Protein AF-A0A1V5Y7S9-F1 (afdb_monomer_lite)

Secondary structure (DSSP, 8-state):
-HHHHHHHHHHHHHHHHHHHHHHTHHHHHHHHHHHHHHTTHHHHTT--SSHHHHHHHHH---HHHHHHHHHHHHHHHHHHTT-SS----SHHHHTTGGGS-HHHHHHHHHHHHHT-GGG---HHHHHHHHHHHHHHS--HHHHHHHHTSHHHHHHHHHHHHHHHHTTS-TT-TTHHHHHHHHHHHHHH--

Structure (mmCIF, N/CA/C/O backbone):
data_AF-A0A1V5Y7S9-F1
#
_entry.id   AF-A0A1V5Y7S9-F1
#
loop_
_atom_site.group_PDB
_atom_site.id
_atom_site.type_symbol
_atom_site.label_atom_id
_atom_site.label_alt_id
_atom_site.label_comp_id
_atom_site.label_asym_id
_atom_site.label_entity_id
_atom_site.label_seq_id
_atom_site.pdbx_PDB_ins_code
_atom_site.Cartn_x
_atom_site.Cartn_y
_atom_site.Cartn_z
_atom_site.occupancy
_atom_site.B_iso_or_equiv
_atom_site.auth_seq_id
_atom_site.auth_comp_id
_atom_site.auth_asym_id
_atom_site.auth_atom_id
_atom_site.pdbx_PDB_model_num
ATOM 1 N N . MET A 1 1 ? -2.144 -48.479 -9.682 1.00 55.12 1 MET A N 1
ATOM 2 C CA . MET A 1 1 ? -1.597 -47.196 -10.176 1.00 55.12 1 MET A CA 1
ATOM 3 C C . MET A 1 1 ? -2.705 -46.175 -10.415 1.00 55.12 1 MET A C 1
ATOM 5 O O . MET A 1 1 ? -2.588 -45.091 -9.867 1.00 55.12 1 MET A O 1
ATOM 9 N N . GLU A 1 2 ? -3.808 -46.529 -11.087 1.00 55.03 2 GLU A N 1
ATOM 10 C CA . GLU A 1 2 ? -4.986 -45.649 -11.270 1.00 55.03 2 GLU A CA 1
ATOM 11 C C . GLU A 1 2 ? -5.518 -45.010 -9.978 1.00 55.03 2 GLU A C 1
ATOM 13 O O . GLU A 1 2 ? -5.595 -43.793 -9.907 1.00 55.03 2 GLU A O 1
ATOM 18 N N . ASN A 1 3 ? -5.765 -45.779 -8.910 1.00 57.31 3 ASN A N 1
ATOM 19 C CA . ASN A 1 3 ? -6.281 -45.219 -7.646 1.00 57.31 3 ASN A CA 1
ATOM 20 C C . ASN A 1 3 ? -5.367 -44.176 -6.977 1.00 57.31 3 ASN A C 1
ATOM 22 O O . ASN A 1 3 ? -5.856 -43.304 -6.263 1.00 57.31 3 ASN A O 1
ATOM 26 N N . ALA A 1 4 ? -4.050 -44.258 -7.182 1.00 43.75 4 ALA A N 1
ATOM 27 C CA . ALA A 1 4 ? -3.112 -43.274 -6.641 1.00 43.75 4 ALA A CA 1
ATOM 28 C C . ALA A 1 4 ? -3.096 -41.997 -7.494 1.00 43.75 4 ALA A C 1
ATOM 30 O O . ALA A 1 4 ? -3.016 -40.902 -6.948 1.00 43.75 4 ALA A O 1
ATOM 31 N N . ILE A 1 5 ? -3.239 -42.134 -8.816 1.00 52.78 5 ILE A N 1
ATOM 32 C CA . ILE A 1 5 ? -3.351 -41.002 -9.743 1.00 52.78 5 ILE A CA 1
ATOM 33 C C . ILE A 1 5 ? -4.648 -40.233 -9.459 1.00 52.78 5 ILE A C 1
ATOM 35 O O . ILE A 1 5 ? -4.590 -39.029 -9.236 1.00 52.78 5 ILE A O 1
ATOM 39 N N . THR A 1 6 ? -5.789 -40.921 -9.336 1.00 60.66 6 THR A N 1
ATOM 40 C CA . THR A 1 6 ? -7.088 -40.291 -9.040 1.00 60.66 6 THR A CA 1
ATOM 41 C C . THR A 1 6 ? -7.106 -39.596 -7.676 1.00 60.66 6 THR A C 1
ATOM 43 O O . THR A 1 6 ? -7.643 -38.498 -7.548 1.00 60.66 6 THR A O 1
ATOM 46 N N . LYS A 1 7 ? -6.476 -40.191 -6.652 1.00 46.88 7 LYS A N 1
ATOM 47 C CA . LYS A 1 7 ? -6.336 -39.571 -5.324 1.00 46.88 7 LYS A CA 1
ATOM 48 C C . LYS A 1 7 ? -5.496 -38.291 -5.381 1.00 46.88 7 LYS A C 1
ATOM 50 O O . LYS A 1 7 ? -5.899 -37.280 -4.812 1.00 46.88 7 LYS A O 1
ATOM 55 N N . ASN A 1 8 ? -4.377 -38.324 -6.105 1.00 46.75 8 ASN A N 1
ATOM 56 C CA . ASN A 1 8 ? -3.500 -37.167 -6.269 1.00 46.75 8 ASN A CA 1
ATOM 57 C C . ASN A 1 8 ? -4.179 -36.034 -7.062 1.00 46.75 8 ASN A C 1
ATOM 59 O O . ASN A 1 8 ? -3.933 -34.868 -6.771 1.00 46.75 8 ASN A O 1
ATOM 63 N N . THR A 1 9 ? -5.056 -36.348 -8.024 1.00 50.50 9 THR A N 1
ATOM 64 C CA . THR A 1 9 ? -5.840 -35.344 -8.766 1.00 50.50 9 THR A CA 1
ATOM 65 C C . THR A 1 9 ? -6.857 -34.630 -7.873 1.00 50.50 9 THR A C 1
ATOM 67 O O . THR A 1 9 ? -6.926 -33.407 -7.897 1.00 50.50 9 THR A O 1
ATOM 70 N N . VAL A 1 10 ? -7.592 -35.363 -7.030 1.00 62.88 10 VAL A N 1
ATOM 71 C CA . VAL A 1 10 ? -8.561 -34.766 -6.090 1.00 62.88 10 VAL A CA 1
ATOM 72 C C . VAL A 1 10 ? -7.862 -33.904 -5.035 1.00 62.88 10 VAL A C 1
ATOM 74 O O . VAL A 1 10 ? -8.330 -32.814 -4.710 1.00 62.88 10 VAL A O 1
ATOM 77 N N . GLU A 1 11 ? -6.726 -34.366 -4.510 1.00 46.16 11 GLU A N 1
ATOM 78 C CA . GLU A 1 11 ? -5.920 -33.601 -3.553 1.00 46.16 11 GLU A CA 1
ATOM 79 C C . GLU A 1 11 ? -5.362 -32.318 -4.189 1.00 46.16 11 GLU A C 1
ATOM 81 O O . GLU A 1 11 ? -5.430 -31.247 -3.585 1.00 46.16 11 GLU A O 1
ATOM 86 N N . LEU A 1 12 ? -4.903 -32.388 -5.444 1.00 40.16 12 LEU A N 1
ATOM 87 C CA . LEU A 1 12 ? -4.473 -31.215 -6.203 1.00 40.16 12 LEU A CA 1
ATOM 88 C C . LEU A 1 12 ? -5.621 -30.214 -6.403 1.00 40.16 12 LEU A C 1
ATOM 90 O O . LEU A 1 12 ? -5.438 -29.037 -6.119 1.00 40.16 12 LEU A O 1
ATOM 94 N N . GLU A 1 13 ? -6.810 -30.657 -6.813 1.00 46.59 13 GLU A N 1
ATOM 95 C CA . GLU A 1 13 ? -7.980 -29.782 -6.999 1.00 46.59 13 GLU A CA 1
ATOM 96 C C . GLU A 1 13 ? -8.426 -29.105 -5.694 1.00 46.59 13 GLU A C 1
ATOM 98 O O . GLU A 1 13 ? -8.808 -27.929 -5.689 1.00 46.59 13 GLU A O 1
ATOM 103 N N . GLN A 1 14 ? -8.349 -29.815 -4.565 1.00 49.94 14 GLN A N 1
ATOM 104 C CA . GLN A 1 14 ? -8.632 -29.258 -3.241 1.00 49.94 14 GLN A CA 1
ATOM 105 C C . GLN A 1 14 ? -7.602 -28.196 -2.851 1.00 49.94 14 GLN A C 1
ATOM 107 O O . GLN A 1 14 ? -7.977 -27.103 -2.422 1.00 49.94 14 GLN A O 1
ATOM 112 N N . LEU A 1 15 ? -6.313 -28.477 -3.052 1.00 43.91 15 LEU A N 1
ATOM 113 C CA . LEU A 1 15 ? -5.236 -27.521 -2.798 1.00 43.91 15 LEU A CA 1
ATOM 114 C C . LEU A 1 15 ? -5.343 -26.302 -3.725 1.00 43.91 15 LEU A C 1
ATOM 116 O O . LEU A 1 15 ? -5.219 -25.170 -3.262 1.00 43.91 15 LEU A O 1
ATOM 120 N N . GLU A 1 16 ? -5.662 -26.495 -5.004 1.00 42.97 16 GLU A N 1
ATOM 121 C CA . GLU A 1 16 ? -5.916 -25.416 -5.962 1.00 42.97 16 GLU A CA 1
ATOM 122 C C . GLU A 1 16 ? -7.161 -24.599 -5.603 1.00 42.97 16 GLU A C 1
ATOM 124 O O . GLU A 1 16 ? -7.177 -23.388 -5.814 1.00 42.97 16 GLU A O 1
ATOM 129 N N . THR A 1 17 ? -8.186 -25.218 -5.014 1.00 49.12 17 THR A N 1
ATOM 130 C CA . THR A 1 17 ? -9.378 -24.523 -4.505 1.00 49.12 17 THR A CA 1
ATOM 131 C C . THR A 1 17 ? -9.043 -23.672 -3.284 1.00 49.12 17 THR A C 1
ATOM 133 O O . THR A 1 17 ? -9.412 -22.498 -3.247 1.00 49.12 17 THR A O 1
ATOM 136 N N . VAL A 1 18 ? -8.277 -24.205 -2.326 1.00 53.72 18 VAL A N 1
ATOM 137 C CA . VAL A 1 18 ? -7.757 -23.440 -1.180 1.00 53.72 18 VAL A CA 1
ATOM 138 C C . VAL A 1 18 ? -6.896 -22.274 -1.668 1.00 53.72 18 VAL A C 1
ATOM 140 O O . VAL A 1 18 ? -7.052 -21.149 -1.192 1.00 53.72 18 VAL A O 1
ATOM 143 N N . ILE A 1 19 ? -6.033 -22.510 -2.657 1.00 43.56 19 ILE A N 1
ATOM 144 C CA . ILE A 1 19 ? -5.207 -21.475 -3.280 1.00 43.56 19 ILE A CA 1
ATOM 145 C C . ILE A 1 19 ? -6.092 -20.416 -3.948 1.00 43.56 19 ILE A C 1
ATOM 147 O O . ILE A 1 19 ? -5.914 -19.241 -3.649 1.00 43.56 19 ILE A O 1
ATOM 151 N N . LYS A 1 20 ? -7.080 -20.791 -4.772 1.00 48.75 20 LYS A N 1
ATOM 152 C CA . LYS A 1 20 ? -8.013 -19.861 -5.443 1.00 48.75 20 LYS A CA 1
ATOM 153 C C . LYS A 1 20 ? -8.830 -19.029 -4.451 1.00 48.75 20 LYS A C 1
ATOM 155 O O . LYS A 1 20 ? -8.968 -17.825 -4.649 1.00 48.75 20 LYS A O 1
ATOM 160 N N . GLN A 1 21 ? -9.323 -19.640 -3.373 1.00 48.94 21 GLN A N 1
ATOM 161 C CA . GLN A 1 21 ? -10.088 -18.957 -2.321 1.00 48.94 21 GLN A CA 1
ATOM 162 C C . GLN A 1 21 ? -9.225 -17.978 -1.510 1.00 48.94 21 GLN A C 1
ATOM 164 O O . GLN A 1 21 ? -9.719 -16.943 -1.069 1.00 48.94 21 GLN A O 1
ATOM 169 N N . ASN A 1 22 ? -7.928 -18.259 -1.351 1.00 56.44 22 ASN A N 1
ATOM 170 C CA . ASN A 1 22 ? -7.008 -17.406 -0.593 1.00 56.44 22 ASN A CA 1
ATOM 171 C C . ASN A 1 22 ? -6.211 -16.411 -1.458 1.00 56.44 22 ASN A C 1
ATOM 173 O O . ASN A 1 22 ? -5.685 -15.431 -0.931 1.00 56.44 22 ASN A O 1
ATOM 177 N N . ILE A 1 23 ? -6.160 -16.605 -2.780 1.00 48.41 23 ILE A N 1
ATOM 178 C CA .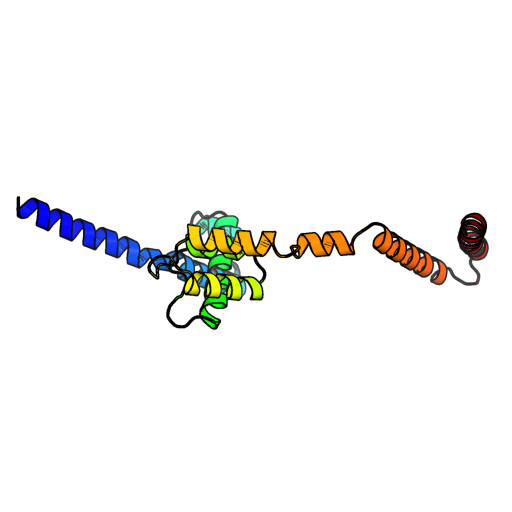 ILE A 1 23 ? -5.455 -15.741 -3.742 1.00 48.41 23 ILE A CA 1
ATOM 179 C C . ILE A 1 23 ? -6.021 -14.306 -3.750 1.00 48.41 23 ILE A C 1
ATOM 181 O O . ILE A 1 23 ? -5.264 -13.347 -3.886 1.00 48.41 23 ILE A O 1
ATOM 185 N N . GLY A 1 24 ? -7.322 -14.142 -3.468 1.00 56.50 24 GLY A N 1
ATOM 186 C CA . GLY A 1 24 ? -7.989 -12.844 -3.279 1.00 56.50 24 GLY A CA 1
ATOM 187 C C . GLY A 1 24 ? -8.206 -12.419 -1.819 1.00 56.50 24 GLY A C 1
ATOM 188 O O . GLY A 1 24 ? -8.649 -11.295 -1.578 1.00 56.50 24 GLY A O 1
ATOM 189 N N . ALA A 1 25 ? -7.881 -13.270 -0.836 1.00 74.75 25 ALA A N 1
ATOM 190 C CA . ALA A 1 25 ? -8.216 -13.011 0.566 1.00 74.75 25 ALA A CA 1
ATOM 191 C C . ALA A 1 25 ? -7.564 -11.728 1.095 1.00 74.75 25 ALA A C 1
ATOM 193 O O . ALA A 1 25 ? -8.200 -10.990 1.835 1.00 74.75 25 ALA A O 1
ATOM 194 N N . PHE A 1 26 ? -6.338 -11.399 0.675 1.00 83.31 26 PHE A N 1
ATOM 195 C CA . PHE A 1 26 ? -5.678 -10.165 1.119 1.00 83.31 26 PHE A CA 1
ATOM 196 C C . PHE A 1 26 ? -6.417 -8.899 0.652 1.00 83.31 26 PHE A C 1
ATOM 198 O O . PHE A 1 26 ? -6.470 -7.920 1.394 1.00 83.31 26 PHE A O 1
ATOM 205 N N . TYR A 1 27 ? -6.980 -8.920 -0.562 1.00 87.62 27 TYR A N 1
ATOM 206 C CA . TYR A 1 27 ? -7.673 -7.779 -1.152 1.00 87.62 27 TYR A CA 1
ATOM 207 C C . TYR A 1 27 ? -9.009 -7.543 -0.447 1.00 87.62 27 TYR A C 1
ATOM 209 O O . TYR A 1 27 ? -9.265 -6.437 0.025 1.00 87.62 27 TYR A O 1
ATOM 217 N N . GLU A 1 28 ? -9.813 -8.597 -0.293 1.00 85.38 28 GLU A N 1
ATOM 218 C CA . GLU A 1 28 ? -11.105 -8.518 0.398 1.00 85.38 28 GLU A CA 1
ATOM 219 C C . GLU A 1 28 ? -10.934 -8.189 1.888 1.00 85.38 28 GLU A C 1
ATOM 221 O O . GLU A 1 28 ? -11.630 -7.323 2.421 1.00 85.38 28 GLU A O 1
ATOM 226 N N . VAL A 1 29 ? -9.952 -8.808 2.558 1.00 85.31 29 VAL A N 1
ATOM 227 C CA . VAL A 1 29 ? -9.611 -8.494 3.954 1.00 85.31 29 VAL A CA 1
ATOM 228 C C . VAL A 1 29 ? -9.142 -7.046 4.080 1.00 85.31 29 VAL A C 1
ATOM 230 O O . VAL A 1 29 ? -9.614 -6.339 4.966 1.00 85.31 29 VAL A O 1
ATOM 233 N N . GLY A 1 30 ? -8.266 -6.572 3.189 1.00 87.56 30 GLY A N 1
ATOM 234 C CA . GLY A 1 30 ? -7.799 -5.184 3.175 1.00 87.56 30 GLY A CA 1
ATOM 235 C C . GLY A 1 30 ? -8.940 -4.183 3.025 1.00 87.56 30 GLY A C 1
ATOM 236 O O . GLY A 1 30 ? -9.077 -3.276 3.847 1.00 87.56 30 GLY A O 1
ATOM 237 N N . ARG A 1 31 ? -9.833 -4.409 2.057 1.00 88.62 31 ARG A N 1
ATOM 238 C CA . ARG A 1 31 ? -11.034 -3.592 1.824 1.00 88.62 31 ARG A CA 1
ATOM 239 C C . ARG A 1 31 ? -11.983 -3.587 3.021 1.00 88.62 31 ARG A C 1
ATOM 241 O O . ARG A 1 31 ? -12.513 -2.534 3.383 1.00 88.62 31 ARG A O 1
ATOM 248 N N . ALA A 1 32 ? -12.207 -4.744 3.641 1.00 81.94 32 ALA A N 1
ATOM 249 C CA . ALA A 1 32 ? -13.059 -4.862 4.820 1.00 81.94 32 ALA A CA 1
ATOM 250 C C . ALA A 1 32 ? -12.456 -4.126 6.025 1.00 81.94 32 ALA A C 1
ATOM 252 O O . ALA A 1 32 ? -13.146 -3.330 6.664 1.00 81.94 32 ALA A O 1
ATOM 253 N N . LEU A 1 33 ? -11.164 -4.335 6.295 1.00 83.69 33 LEU A N 1
ATOM 254 C CA . LEU A 1 33 ? -10.424 -3.656 7.360 1.00 83.69 33 LEU A CA 1
ATOM 255 C C . LEU A 1 33 ? -10.422 -2.135 7.165 1.00 83.69 33 LEU A C 1
ATOM 257 O O . LEU A 1 33 ? -10.673 -1.407 8.123 1.00 83.69 33 LEU A O 1
ATOM 261 N N . MET A 1 34 ? -10.221 -1.663 5.932 1.00 87.06 34 MET A N 1
ATOM 262 C CA . MET A 1 34 ? -10.305 -0.245 5.569 1.00 87.06 34 MET A CA 1
ATOM 263 C C . MET A 1 34 ? -11.686 0.323 5.901 1.00 87.06 34 MET A C 1
ATOM 265 O O . MET A 1 34 ? -11.799 1.295 6.641 1.00 87.06 34 MET A O 1
ATOM 269 N N . LYS A 1 35 ? -12.760 -0.339 5.455 1.00 79.00 35 LYS A N 1
ATOM 270 C CA . LYS A 1 35 ? -14.136 0.104 5.719 1.00 79.00 35 LYS A CA 1
ATOM 271 C C . LYS A 1 35 ? -14.479 0.107 7.213 1.00 79.00 35 LYS A C 1
ATOM 273 O O . LYS A 1 35 ? -15.185 1.006 7.661 1.00 79.00 35 LYS A O 1
ATOM 278 N N . ILE A 1 36 ? -14.004 -0.880 7.976 1.00 77.50 36 ILE A N 1
ATOM 279 C CA . ILE A 1 36 ? -14.184 -0.951 9.437 1.00 77.50 36 ILE A CA 1
ATOM 280 C C . ILE A 1 36 ? -13.475 0.215 10.129 1.00 77.50 36 ILE A C 1
ATOM 282 O O . ILE A 1 36 ? -14.064 0.839 11.013 1.00 77.50 36 ILE A O 1
ATOM 286 N N . ARG A 1 37 ? -12.235 0.509 9.721 1.00 87.19 37 ARG A N 1
ATOM 287 C CA . ARG A 1 37 ? -11.430 1.618 10.241 1.00 87.19 37 ARG A CA 1
ATOM 288 C C . ARG A 1 37 ? -12.085 2.963 9.934 1.00 87.19 37 ARG A C 1
ATOM 290 O O . ARG A 1 37 ? -12.365 3.720 10.856 1.00 87.19 37 ARG A O 1
ATOM 297 N N . ASP A 1 38 ? -12.363 3.230 8.661 1.00 86.56 38 ASP A N 1
ATOM 298 C CA . ASP A 1 38 ? -12.801 4.547 8.182 1.00 86.56 38 ASP A CA 1
ATOM 299 C C . ASP A 1 38 ? -14.201 4.910 8.688 1.00 86.56 38 ASP A C 1
ATOM 301 O O . ASP A 1 38 ? -14.490 6.072 8.955 1.00 86.56 38 ASP A O 1
ATOM 305 N N . LYS A 1 39 ? -15.068 3.907 8.877 1.00 77.12 39 LYS A N 1
ATOM 306 C CA . LYS A 1 39 ? -16.397 4.090 9.477 1.00 77.12 39 LYS A CA 1
ATOM 307 C C . LYS A 1 39 ? -16.405 4.032 11.006 1.00 77.12 39 LYS A C 1
ATOM 309 O O . LYS A 1 39 ? -17.482 4.089 11.584 1.00 77.12 39 LYS A O 1
ATOM 314 N N . GLY A 1 40 ? -15.258 3.842 11.660 1.00 78.88 40 GLY A N 1
ATOM 315 C CA . GLY A 1 40 ? -15.176 3.773 13.122 1.00 78.88 40 GLY A CA 1
ATOM 316 C C . GLY A 1 40 ? -15.886 2.573 13.764 1.00 78.88 40 GLY A C 1
ATOM 317 O O . GLY A 1 40 ? -16.087 2.571 14.975 1.00 78.88 40 GLY A O 1
ATOM 318 N N . LEU A 1 41 ? -16.237 1.522 13.009 1.00 73.50 41 LEU A N 1
ATOM 319 C CA . LEU A 1 41 ? -17.095 0.426 13.500 1.00 73.50 41 LEU A CA 1
ATOM 320 C C . LEU A 1 41 ? -16.471 -0.352 14.666 1.00 73.50 41 LEU A C 1
ATOM 322 O O . LEU A 1 41 ? -17.182 -0.865 15.528 1.00 73.50 41 LEU A O 1
ATOM 326 N N . TYR A 1 42 ? -15.139 -0.430 14.705 1.00 79.69 42 TYR A N 1
ATOM 327 C CA . TYR A 1 42 ? -14.414 -1.061 15.807 1.00 79.69 42 TYR 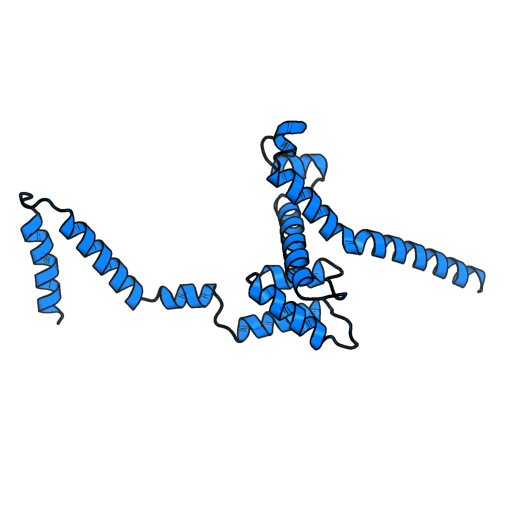A CA 1
ATOM 328 C C . TYR A 1 42 ? -14.670 -0.358 17.150 1.00 79.69 42 TYR A C 1
ATOM 330 O O . TYR A 1 42 ? -14.709 -1.014 18.186 1.00 79.69 42 TYR A O 1
ATOM 338 N N . ARG A 1 43 ? -14.880 0.960 17.127 1.00 78.94 43 ARG A N 1
ATOM 339 C CA . ARG A 1 43 ? -15.165 1.774 18.307 1.00 78.94 43 ARG A CA 1
ATOM 340 C C . ARG A 1 43 ? -16.663 1.838 18.559 1.00 78.94 43 ARG A C 1
ATOM 342 O O . ARG A 1 43 ? -17.114 1.507 19.647 1.00 78.94 43 ARG A O 1
ATOM 349 N N . ASP A 1 44 ? -17.426 2.191 17.532 1.00 71.56 44 ASP A N 1
ATOM 350 C CA . ASP A 1 44 ? -18.827 2.583 17.688 1.00 71.56 44 ASP A CA 1
ATOM 351 C C . ASP A 1 44 ? -19.761 1.375 17.901 1.00 71.56 44 ASP A C 1
ATOM 353 O O . ASP A 1 44 ? -20.788 1.499 18.561 1.00 71.56 44 ASP A O 1
ATOM 357 N N . VAL A 1 45 ? -19.404 0.194 17.377 1.00 75.94 45 VAL A N 1
ATOM 358 C CA . VAL A 1 45 ? -20.202 -1.043 17.522 1.00 75.94 45 VAL A CA 1
ATOM 359 C C . VAL A 1 45 ? -19.578 -2.010 18.525 1.00 75.94 45 VAL A C 1
ATOM 361 O O . VAL A 1 45 ? -20.291 -2.711 19.239 1.00 75.94 45 VAL A O 1
ATOM 364 N N . LEU A 1 46 ? -18.245 -2.089 18.556 1.00 68.12 46 LEU A N 1
ATOM 365 C CA . LEU A 1 46 ? -17.523 -3.106 19.326 1.00 68.12 46 LEU A CA 1
ATOM 366 C C . LEU A 1 46 ? -16.799 -2.560 20.566 1.00 68.12 46 LEU A C 1
ATOM 368 O O . LEU A 1 46 ? -16.267 -3.360 21.332 1.00 68.12 46 LEU A O 1
ATOM 372 N N . GLY A 1 47 ? -16.778 -1.241 20.777 1.00 78.50 47 GLY A N 1
ATOM 373 C CA . GLY A 1 47 ? -16.236 -0.620 21.989 1.00 78.50 47 GLY A CA 1
ATOM 374 C C . GLY A 1 47 ? -14.709 -0.633 22.114 1.00 78.50 47 GLY A C 1
ATOM 375 O O . GLY A 1 47 ? -14.197 -0.384 23.201 1.00 78.50 47 GLY A O 1
ATOM 376 N N . TYR A 1 48 ? -13.959 -0.924 21.046 1.00 78.38 48 TYR A N 1
ATOM 377 C CA . TYR A 1 48 ? -12.496 -0.849 21.092 1.00 78.38 48 TYR A CA 1
ATOM 378 C C . TYR A 1 48 ? -12.017 0.605 21.007 1.00 78.38 48 TYR A C 1
ATOM 380 O O . TYR A 1 48 ? -12.433 1.354 20.125 1.00 78.38 48 TYR A O 1
ATOM 388 N N . GLU A 1 49 ? -11.067 0.980 21.865 1.00 91.81 49 GLU A N 1
ATOM 389 C CA . GLU A 1 49 ? -10.485 2.331 21.876 1.00 91.81 49 GLU A CA 1
ATOM 390 C C . GLU A 1 49 ? -9.701 2.645 20.593 1.00 91.81 49 GLU A C 1
ATOM 392 O O . GLU A 1 49 ? -9.770 3.752 20.058 1.00 91.81 49 GLU A O 1
ATOM 397 N N . THR A 1 50 ? -8.972 1.656 20.067 1.00 93.31 50 THR A N 1
ATOM 398 C CA . THR A 1 50 ? -8.128 1.801 18.875 1.00 93.31 50 THR A CA 1
ATOM 399 C C . THR A 1 50 ? -8.373 0.681 17.873 1.00 93.31 50 THR A C 1
ATOM 401 O O . THR A 1 50 ? -8.748 -0.444 18.224 1.00 93.31 50 THR A O 1
ATOM 404 N N . PHE A 1 51 ? -8.135 0.983 16.597 1.00 84.38 51 PHE A N 1
ATOM 405 C CA . PHE A 1 51 ? -8.248 0.005 15.520 1.00 84.38 51 PHE A CA 1
ATOM 406 C C . PHE A 1 51 ? -7.234 -1.135 15.695 1.00 84.38 51 PHE A C 1
ATOM 408 O O . PHE A 1 51 ? -7.510 -2.290 15.372 1.00 84.38 51 PHE A O 1
ATOM 415 N N . GLU A 1 52 ? -6.068 -0.828 16.257 1.00 91.25 52 GLU A N 1
ATOM 416 C CA . GLU A 1 52 ? -5.012 -1.776 16.581 1.00 91.25 52 GLU A CA 1
ATOM 417 C C . GLU A 1 52 ? -5.432 -2.764 17.672 1.00 91.25 52 GLU A C 1
ATOM 419 O O . GLU A 1 52 ? -5.219 -3.967 17.507 1.00 91.25 52 GLU A O 1
ATOM 424 N N . ALA A 1 53 ? -6.074 -2.283 18.744 1.00 89.69 53 ALA A N 1
ATOM 425 C CA . ALA A 1 53 ? -6.618 -3.146 19.792 1.00 89.69 53 ALA A CA 1
ATOM 426 C C . ALA A 1 53 ? -7.675 -4.104 19.225 1.00 89.69 53 ALA A C 1
ATOM 428 O O . ALA A 1 53 ? -7.645 -5.300 19.514 1.00 89.69 53 ALA A O 1
ATOM 429 N N . TYR A 1 54 ? -8.550 -3.602 18.349 1.00 85.25 54 TYR A N 1
ATOM 430 C CA . TYR A 1 54 ? -9.505 -4.427 17.612 1.00 85.25 54 TYR A CA 1
ATOM 431 C C . TYR A 1 54 ? -8.812 -5.499 16.758 1.00 85.25 54 TYR A C 1
ATOM 433 O O . TYR A 1 54 ? -9.149 -6.680 16.860 1.00 85.25 54 TYR A O 1
ATOM 441 N N . CYS A 1 55 ? -7.824 -5.110 15.944 1.00 81.88 55 CYS A N 1
ATOM 442 C CA . CYS A 1 55 ? -7.117 -6.037 15.059 1.00 81.88 55 CYS A CA 1
ATOM 443 C C . CYS A 1 55 ? -6.418 -7.155 15.836 1.00 81.88 55 CYS A C 1
ATOM 445 O O . CYS A 1 55 ? -6.490 -8.320 15.441 1.00 81.88 55 CYS A O 1
ATOM 447 N N . LYS A 1 56 ? -5.789 -6.807 16.963 1.00 84.88 56 LYS A N 1
ATOM 448 C CA . LYS A 1 56 ? -5.125 -7.775 17.832 1.00 84.88 56 LYS A CA 1
ATOM 449 C C . LYS A 1 56 ? -6.128 -8.700 18.515 1.00 84.88 56 LYS A C 1
ATOM 451 O O . LYS A 1 56 ? -5.943 -9.908 18.491 1.00 84.88 56 LYS A O 1
ATOM 456 N N . ALA A 1 57 ? -7.199 -8.158 19.089 1.00 80.25 57 ALA A N 1
ATOM 457 C CA . ALA A 1 57 ? -8.154 -8.948 19.860 1.00 80.25 57 ALA A CA 1
ATOM 458 C C . ALA A 1 57 ? -9.018 -9.887 19.000 1.00 80.25 57 ALA A C 1
ATOM 460 O O . ALA A 1 57 ? -9.378 -10.966 19.459 1.00 80.25 57 ALA A O 1
ATOM 461 N N . ARG A 1 58 ? -9.386 -9.485 17.775 1.00 78.12 58 ARG A N 1
ATOM 462 C CA . ARG A 1 58 ? -10.301 -10.262 16.916 1.00 78.12 58 ARG A CA 1
ATOM 463 C C . ARG A 1 58 ? -9.602 -11.182 15.929 1.00 78.12 58 ARG A C 1
ATOM 465 O O . ARG A 1 58 ? -10.147 -12.233 15.614 1.00 78.12 58 ARG A O 1
ATOM 472 N N . TRP A 1 59 ? -8.435 -10.779 15.435 1.00 81.88 59 TRP A N 1
ATOM 473 C CA . TRP A 1 59 ? -7.763 -11.460 14.326 1.00 81.88 59 TRP A CA 1
ATOM 474 C C . TRP A 1 59 ? -6.347 -11.921 14.670 1.00 81.88 59 TRP A C 1
ATOM 476 O O . TRP A 1 59 ? -5.677 -12.502 13.824 1.00 81.88 59 TRP A O 1
ATOM 486 N N . ASP A 1 60 ? -5.875 -11.627 15.885 1.00 80.38 60 ASP A N 1
ATOM 487 C CA . ASP A 1 60 ? -4.490 -11.836 16.318 1.00 80.38 60 ASP A CA 1
ATOM 488 C C . ASP A 1 60 ? -3.444 -11.165 15.403 1.00 80.38 60 ASP A C 1
ATOM 490 O O . ASP A 1 60 ? -2.268 -11.527 15.358 1.00 80.38 60 ASP A O 1
ATOM 494 N N . PHE A 1 61 ? -3.855 -10.123 14.674 1.00 76.94 61 PHE A N 1
ATOM 495 C CA . PHE A 1 61 ? -2.959 -9.356 13.819 1.00 76.94 61 PHE A CA 1
ATOM 496 C C . PHE A 1 61 ? -2.217 -8.303 14.628 1.00 76.94 61 PHE A C 1
ATOM 498 O O . PHE A 1 61 ? -2.783 -7.619 15.481 1.00 76.94 61 PHE A O 1
ATOM 505 N N . ASN A 1 62 ? -0.945 -8.095 14.293 1.00 80.12 62 ASN A N 1
ATOM 506 C CA . ASN A 1 62 ? -0.306 -6.838 14.645 1.00 80.12 62 ASN A CA 1
ATOM 507 C C . ASN A 1 62 ? -0.820 -5.714 13.723 1.00 80.12 6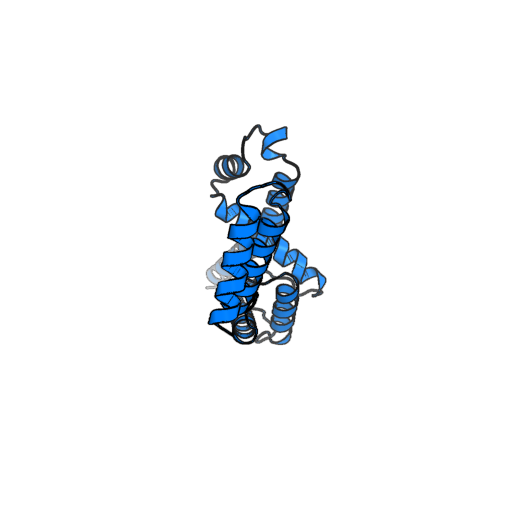2 ASN A C 1
ATOM 509 O O . ASN A 1 62 ? -1.272 -5.943 12.596 1.00 80.12 62 ASN A O 1
ATOM 513 N N . SER A 1 63 ? -0.740 -4.480 14.214 1.00 79.31 63 SER A N 1
ATOM 514 C CA . SER A 1 63 ? -1.189 -3.280 13.501 1.00 79.31 63 SER A CA 1
ATOM 515 C C . SER A 1 63 ? -0.538 -3.122 12.124 1.00 79.31 63 SER A C 1
ATOM 517 O O . SER A 1 63 ? -1.187 -2.699 11.167 1.00 79.31 63 SE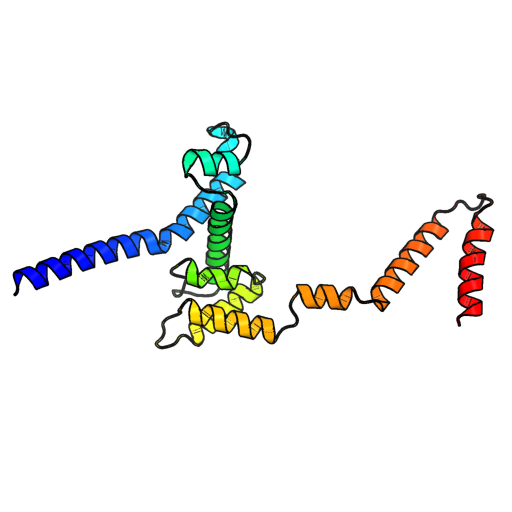R A O 1
ATOM 5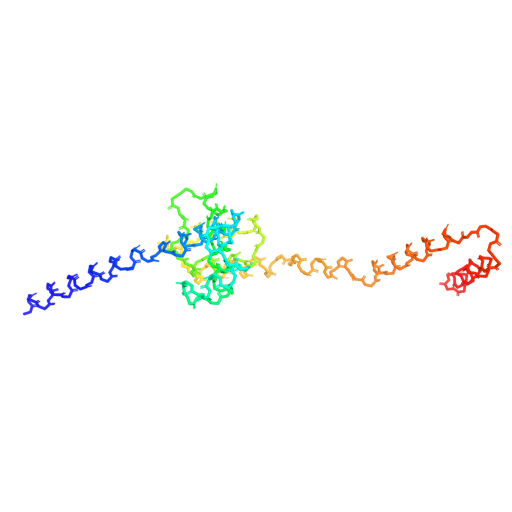19 N N . SER A 1 64 ? 0.730 -3.518 12.005 1.00 87.38 64 SER A N 1
ATOM 520 C CA . SER A 1 64 ? 1.486 -3.491 10.754 1.00 87.38 64 SER A CA 1
ATOM 521 C C . SER A 1 64 ? 0.853 -4.382 9.681 1.00 87.38 64 SER A C 1
ATOM 523 O O . SER A 1 64 ? 0.665 -3.928 8.554 1.00 87.38 64 SER A O 1
ATOM 525 N N . ARG A 1 65 ? 0.442 -5.608 10.027 1.00 85.19 65 ARG A N 1
ATOM 526 C CA . ARG A 1 65 ? -0.177 -6.548 9.084 1.00 85.19 65 ARG A CA 1
ATOM 527 C C . ARG A 1 65 ? -1.542 -6.060 8.602 1.00 85.19 65 ARG A C 1
ATOM 529 O O . ARG A 1 65 ? -1.826 -6.147 7.412 1.00 85.19 65 ARG A O 1
ATOM 536 N N . ALA A 1 66 ? -2.355 -5.493 9.493 1.00 83.31 66 ALA A N 1
ATOM 537 C CA . ALA A 1 66 ? -3.640 -4.903 9.116 1.00 83.31 66 ALA A CA 1
ATOM 538 C C . ALA A 1 66 ? -3.460 -3.723 8.145 1.00 83.31 66 ALA A C 1
ATOM 540 O O . ALA A 1 66 ? -4.112 -3.668 7.104 1.00 83.31 66 ALA A O 1
ATOM 541 N N . ARG A 1 67 ? -2.518 -2.817 8.442 1.00 89.50 67 ARG A N 1
ATOM 542 C CA . ARG A 1 67 ? -2.171 -1.698 7.550 1.00 89.50 67 ARG A CA 1
ATOM 543 C C . ARG A 1 67 ? -1.626 -2.189 6.211 1.00 89.50 67 ARG A C 1
ATOM 545 O O . ARG A 1 67 ? -2.005 -1.654 5.180 1.00 89.50 67 ARG A O 1
ATOM 552 N N . GLN A 1 68 ? -0.807 -3.240 6.213 1.00 89.88 68 GLN A N 1
ATOM 553 C CA . GLN A 1 68 ? -0.296 -3.853 4.989 1.00 89.88 68 GLN A CA 1
ATOM 554 C C . GLN A 1 68 ? -1.421 -4.379 4.091 1.00 89.88 68 GLN A C 1
ATOM 556 O O . GLN A 1 68 ? -1.364 -4.160 2.885 1.00 89.88 68 GLN A O 1
ATOM 561 N N . PHE A 1 69 ? -2.444 -5.035 4.651 1.00 88.31 69 PHE A N 1
ATOM 562 C CA . PHE A 1 69 ? -3.598 -5.477 3.865 1.00 88.31 69 PHE A CA 1
ATOM 563 C C . PHE A 1 69 ? -4.368 -4.304 3.260 1.00 88.31 69 PHE A C 1
ATOM 565 O O . PHE A 1 69 ? -4.691 -4.345 2.075 1.00 88.31 69 PHE A O 1
ATOM 572 N N . ILE A 1 70 ? -4.611 -3.253 4.047 1.00 89.88 70 ILE A N 1
ATOM 573 C CA . ILE A 1 70 ? -5.283 -2.036 3.574 1.00 89.88 70 ILE A CA 1
ATOM 574 C C . ILE A 1 70 ? -4.494 -1.419 2.415 1.00 89.88 70 ILE A C 1
ATOM 576 O O . ILE A 1 70 ? -5.024 -1.312 1.311 1.00 89.88 70 ILE A O 1
ATOM 580 N N . SER A 1 71 ? -3.209 -1.126 2.616 1.00 92.25 71 SER A N 1
ATOM 581 C CA . SER A 1 71 ? -2.374 -0.509 1.583 1.00 92.25 71 SER A CA 1
ATOM 582 C C . SER A 1 71 ? -2.234 -1.382 0.338 1.00 92.25 71 SER A C 1
ATOM 584 O O . SER A 1 71 ? -2.300 -0.877 -0.777 1.00 92.25 71 SER A O 1
ATOM 586 N N . ALA A 1 72 ? -2.102 -2.703 0.487 1.00 91.56 72 ALA A N 1
ATOM 587 C CA . ALA A 1 72 ? -2.093 -3.596 -0.666 1.00 91.56 72 ALA A CA 1
ATOM 588 C C . ALA A 1 72 ? -3.427 -3.540 -1.433 1.00 91.56 72 ALA A C 1
ATOM 590 O O . ALA A 1 72 ? -3.423 -3.550 -2.662 1.00 91.56 72 ALA A O 1
ATOM 591 N N . SER A 1 73 ? -4.566 -3.444 -0.740 1.00 90.69 73 SER A N 1
ATOM 592 C CA . SER A 1 73 ? -5.867 -3.323 -1.403 1.00 90.69 73 SER A CA 1
ATOM 593 C C . SER A 1 73 ? -6.060 -1.988 -2.130 1.00 90.69 73 SER A C 1
ATOM 595 O O . SER A 1 73 ? -6.582 -1.984 -3.243 1.00 90.69 73 SER A O 1
ATOM 597 N N . GLU A 1 74 ? -5.555 -0.887 -1.568 1.00 93.25 74 GLU A N 1
ATOM 598 C CA . GLU A 1 74 ? -5.560 0.437 -2.205 1.00 93.25 74 GLU A CA 1
ATOM 599 C C . GLU A 1 74 ? -4.727 0.438 -3.496 1.00 93.25 74 GLU A C 1
ATOM 601 O O . GLU A 1 74 ? -5.179 0.932 -4.528 1.00 93.25 74 GLU A O 1
ATOM 606 N N . VAL A 1 75 ? -3.543 -0.187 -3.481 1.00 94.19 75 VAL A N 1
ATOM 607 C CA . VAL A 1 75 ? -2.713 -0.338 -4.688 1.00 94.19 75 VAL A CA 1
ATOM 608 C C . VAL A 1 75 ? -3.433 -1.172 -5.749 1.00 94.19 75 VAL A C 1
ATOM 610 O O . VAL A 1 75 ? -3.409 -0.814 -6.924 1.00 94.19 75 VAL A O 1
ATOM 613 N N . VAL A 1 76 ? -4.096 -2.269 -5.359 1.00 92.12 76 VAL A N 1
ATOM 614 C CA . VAL A 1 76 ? -4.885 -3.093 -6.293 1.00 92.12 76 VAL A CA 1
ATOM 615 C C . VAL A 1 76 ? -5.995 -2.271 -6.945 1.00 92.12 76 VAL A C 1
ATOM 617 O O . VAL A 1 76 ? -6.159 -2.349 -8.161 1.00 92.12 76 VAL A O 1
ATOM 620 N N . ASP A 1 77 ? -6.734 -1.478 -6.168 1.00 90.88 77 ASP A N 1
ATOM 621 C CA . ASP A 1 77 ? -7.773 -0.586 -6.695 1.00 90.88 77 ASP A CA 1
ATOM 622 C C . ASP A 1 77 ? -7.185 0.451 -7.661 1.00 90.88 77 ASP A C 1
ATOM 624 O O . ASP A 1 77 ? -7.718 0.656 -8.755 1.00 90.88 77 ASP A O 1
ATOM 628 N N . ASN A 1 78 ? -6.040 1.036 -7.306 1.00 91.94 78 ASN A N 1
ATOM 629 C CA . ASN A 1 78 ? -5.349 2.012 -8.137 1.00 91.94 78 ASN A CA 1
ATOM 630 C C . ASN A 1 78 ? -4.898 1.414 -9.484 1.00 91.94 78 ASN A C 1
ATOM 632 O O . ASN A 1 78 ? -5.163 1.999 -10.531 1.00 91.94 78 ASN A O 1
ATOM 636 N N . VAL A 1 79 ? -4.283 0.228 -9.513 1.00 89.50 79 VAL A N 1
ATOM 637 C CA . VAL A 1 79 ? -3.805 -0.373 -10.778 1.00 89.50 79 VAL A CA 1
ATOM 638 C C . VAL A 1 79 ? -4.918 -1.014 -11.614 1.00 89.50 79 VAL A C 1
ATOM 640 O O . VAL A 1 79 ? -4.824 -1.046 -12.844 1.00 89.50 79 VAL A O 1
ATOM 643 N N . LYS A 1 80 ? -6.010 -1.471 -10.982 1.00 85.94 80 LYS A N 1
ATOM 644 C CA . LYS A 1 80 ? -7.218 -1.929 -11.692 1.00 85.94 80 LYS A CA 1
ATOM 645 C C . LYS A 1 80 ? -7.848 -0.819 -12.534 1.00 85.94 80 LYS A C 1
ATOM 647 O O . LYS A 1 80 ? -8.448 -1.121 -13.559 1.00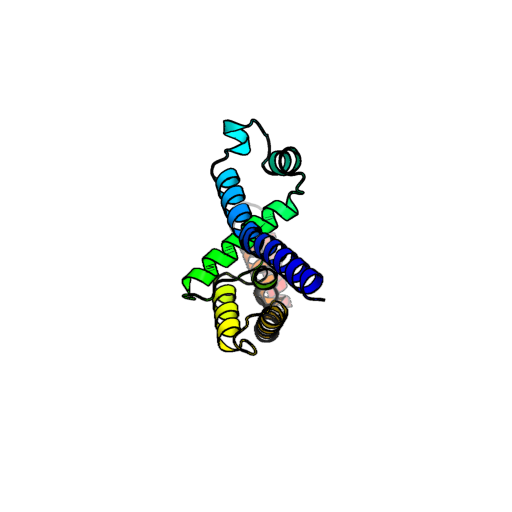 85.94 80 LYS A O 1
ATOM 652 N N . SER A 1 81 ? -7.684 0.449 -12.148 1.00 78.38 81 SER A N 1
ATOM 653 C CA . SER A 1 81 ? -8.225 1.587 -12.908 1.00 78.38 81 SER A CA 1
ATOM 654 C C . SER A 1 81 ? -7.641 1.726 -14.322 1.00 78.38 81 SER A C 1
ATOM 656 O O . SER A 1 81 ? -8.286 2.299 -15.195 1.00 78.38 81 SER A O 1
ATOM 658 N N . VAL A 1 82 ? -6.445 1.176 -14.567 1.00 74.19 82 VAL A N 1
ATOM 659 C CA . VAL A 1 82 ? -5.709 1.318 -15.836 1.00 74.19 82 VAL A CA 1
ATOM 660 C C . VAL A 1 82 ? -5.475 0.005 -16.577 1.00 74.19 82 VAL A C 1
ATOM 662 O O . VAL A 1 82 ? -4.893 0.010 -17.662 1.00 74.19 82 VAL A O 1
ATOM 665 N N . THR A 1 83 ? -5.899 -1.129 -16.013 1.00 68.50 83 THR A N 1
ATOM 666 C CA . THR A 1 83 ? -5.721 -2.450 -16.628 1.00 68.50 83 THR A CA 1
ATOM 667 C C . THR A 1 83 ? -7.019 -3.249 -16.599 1.00 68.50 83 THR A C 1
ATOM 669 O O . THR A 1 83 ? -7.516 -3.638 -15.545 1.00 68.50 83 THR A O 1
ATOM 672 N N . ILE A 1 84 ? -7.569 -3.532 -17.782 1.00 68.88 84 ILE A N 1
ATOM 673 C CA . ILE A 1 84 ? -8.756 -4.379 -17.932 1.00 68.88 84 ILE A CA 1
ATOM 674 C C . ILE A 1 84 ? -8.293 -5.840 -17.983 1.00 68.88 84 ILE A C 1
ATOM 676 O O . ILE A 1 84 ? -7.542 -6.225 -18.873 1.00 68.88 84 ILE A O 1
ATOM 680 N N . GLY A 1 85 ? -8.718 -6.653 -17.013 1.00 67.31 85 GLY A N 1
ATOM 681 C CA . GLY A 1 85 ? -8.510 -8.110 -17.014 1.00 67.31 85 GLY A CA 1
ATOM 682 C C . GLY A 1 85 ? -7.172 -8.621 -16.460 1.00 67.31 85 GLY A C 1
ATOM 683 O O . GLY A 1 85 ? -7.061 -9.815 -16.214 1.00 67.31 85 GLY A O 1
ATOM 684 N N . ASN A 1 86 ? -6.199 -7.746 -16.176 1.00 77.31 86 ASN A N 1
ATOM 685 C CA . ASN A 1 86 ? -4.870 -8.120 -15.662 1.00 77.31 86 ASN A CA 1
ATOM 686 C C . ASN A 1 86 ? -4.593 -7.514 -14.279 1.00 77.31 86 ASN A C 1
ATOM 688 O O . ASN A 1 86 ? -3.578 -6.854 -14.065 1.00 77.31 86 ASN A O 1
ATOM 692 N N . ALA A 1 87 ? -5.519 -7.696 -13.337 1.00 84.38 87 ALA A N 1
ATOM 693 C CA . ALA A 1 87 ? -5.336 -7.231 -11.965 1.00 84.38 87 ALA A CA 1
ATOM 694 C C . ALA A 1 87 ? -4.290 -8.081 -11.215 1.00 84.38 87 ALA A C 1
ATOM 696 O O . ALA A 1 87 ? -4.143 -9.271 -11.515 1.00 84.38 87 ALA A O 1
ATOM 697 N N . PRO A 1 88 ? -3.605 -7.523 -10.198 1.00 88.94 88 PRO A N 1
ATOM 698 C CA . PRO A 1 88 ? -2.777 -8.323 -9.312 1.00 88.94 88 PRO A CA 1
ATOM 699 C C . PRO A 1 88 ? -3.586 -9.458 -8.681 1.00 88.94 88 PRO A C 1
ATOM 701 O O . PRO A 1 88 ? -4.676 -9.263 -8.148 1.00 88.94 88 PRO A O 1
ATOM 704 N N . THR A 1 89 ? -3.014 -10.651 -8.734 1.00 86.62 89 THR A N 1
ATOM 705 C CA . THR A 1 89 ? -3.601 -11.915 -8.274 1.00 86.62 89 THR A CA 1
ATOM 706 C C . THR A 1 89 ? -3.100 -12.341 -6.898 1.00 86.62 89 THR A C 1
ATOM 708 O O . THR A 1 89 ? -3.599 -13.307 -6.344 1.00 86.62 89 THR A O 1
ATOM 711 N N . ASN A 1 90 ? -2.080 -11.690 -6.337 1.00 86.81 90 ASN A N 1
ATOM 712 C CA . ASN A 1 90 ? -1.593 -12.001 -4.995 1.00 86.81 90 ASN A CA 1
ATOM 713 C C . ASN A 1 90 ? -0.838 -10.818 -4.375 1.00 86.81 90 ASN A C 1
ATOM 715 O O . ASN A 1 90 ? -0.288 -9.971 -5.077 1.00 86.81 90 ASN A O 1
ATOM 719 N N . GLU A 1 91 ? -0.739 -10.810 -3.044 1.00 89.69 91 GLU A N 1
ATOM 720 C CA . GLU A 1 91 ? -0.058 -9.756 -2.276 1.00 89.69 91 GLU A CA 1
ATOM 721 C C . GLU A 1 91 ? 1.412 -9.573 -2.705 1.00 89.69 91 GLU A C 1
ATOM 723 O O . GLU A 1 91 ? 1.948 -8.467 -2.661 1.00 89.69 91 GLU A O 1
ATOM 728 N N . ARG A 1 92 ? 2.084 -10.646 -3.150 1.00 90.69 92 ARG A N 1
ATOM 729 C CA . ARG A 1 92 ? 3.505 -10.588 -3.531 1.00 90.69 92 ARG A CA 1
ATOM 730 C C . ARG A 1 92 ? 3.733 -9.772 -4.803 1.00 90.69 92 ARG A C 1
ATOM 732 O O . ARG A 1 92 ? 4.775 -9.137 -4.899 1.00 90.69 92 ARG A O 1
ATOM 739 N N . GLN A 1 93 ? 2.791 -9.771 -5.747 1.00 93.12 93 GLN A N 1
ATOM 740 C CA . GLN A 1 93 ? 2.834 -8.907 -6.935 1.00 93.12 93 GLN A CA 1
ATOM 741 C C . GLN A 1 93 ? 2.632 -7.431 -6.575 1.00 93.12 93 GLN A C 1
ATOM 743 O O . GLN A 1 93 ? 3.202 -6.561 -7.219 1.00 93.12 93 GLN A O 1
ATOM 748 N N . VAL A 1 94 ? 1.839 -7.156 -5.539 1.00 94.12 94 VAL A N 1
ATOM 749 C CA . VAL A 1 94 ? 1.483 -5.795 -5.112 1.00 94.12 94 VAL A CA 1
ATOM 750 C C . VAL A 1 94 ? 2.576 -5.165 -4.254 1.00 94.12 94 VAL A C 1
ATOM 752 O O . VAL A 1 94 ? 2.845 -3.974 -4.358 1.00 94.12 94 VAL A O 1
ATOM 755 N N . ARG A 1 95 ? 3.230 -5.964 -3.406 1.00 92.75 95 ARG A N 1
ATOM 756 C CA . ARG A 1 95 ? 4.193 -5.481 -2.410 1.00 92.75 95 ARG A CA 1
ATOM 757 C C . ARG A 1 95 ? 5.289 -4.556 -2.967 1.00 92.75 95 ARG A C 1
ATOM 759 O O . ARG A 1 95 ? 5.556 -3.558 -2.305 1.00 92.75 95 ARG A O 1
ATOM 766 N N . PRO A 1 96 ? 5.907 -4.814 -4.135 1.00 94.75 96 PRO A N 1
ATOM 767 C CA . PRO A 1 96 ? 6.908 -3.905 -4.696 1.00 94.75 96 PRO A CA 1
ATOM 768 C C . PRO A 1 96 ? 6.326 -2.534 -5.066 1.00 94.75 96 PRO A C 1
ATOM 770 O O . PRO A 1 96 ? 6.992 -1.520 -4.902 1.00 94.75 96 PRO A O 1
ATOM 773 N N . LEU A 1 97 ? 5.067 -2.492 -5.508 1.00 94.62 97 LEU A N 1
ATOM 774 C CA . LEU A 1 97 ? 4.379 -1.263 -5.906 1.00 94.62 97 LEU A CA 1
ATOM 775 C C . LEU A 1 97 ? 4.035 -0.372 -4.704 1.00 94.62 97 LEU A C 1
ATOM 777 O O . LEU A 1 97 ? 3.922 0.835 -4.858 1.00 94.62 97 LEU A O 1
ATOM 781 N N . MET A 1 98 ? 3.908 -0.935 -3.497 1.00 92.00 98 MET A N 1
ATOM 782 C CA . MET A 1 98 ? 3.564 -0.174 -2.283 1.00 92.00 98 MET A CA 1
ATOM 783 C C . MET A 1 98 ? 4.592 0.913 -1.919 1.00 92.00 98 MET A C 1
ATOM 785 O O . MET A 1 98 ? 4.295 1.771 -1.095 1.00 92.00 98 MET A O 1
ATOM 789 N N . ALA A 1 99 ? 5.800 0.858 -2.488 1.00 89.31 99 ALA A N 1
ATOM 790 C CA . ALA A 1 99 ? 6.847 1.860 -2.290 1.00 89.31 99 ALA A CA 1
ATOM 791 C C . ALA A 1 99 ? 6.789 3.026 -3.297 1.00 89.31 99 ALA A C 1
ATOM 793 O O . ALA A 1 99 ? 7.581 3.958 -3.178 1.00 89.31 99 ALA A O 1
ATOM 794 N N . LEU A 1 100 ? 5.901 2.953 -4.291 1.00 89.06 100 LEU A N 1
ATOM 795 C CA . LEU A 1 100 ? 5.755 3.940 -5.357 1.00 89.06 100 LEU A CA 1
ATOM 796 C C . LEU A 1 100 ? 4.580 4.881 -5.090 1.00 89.06 100 LEU A C 1
ATOM 798 O O . LEU A 1 100 ? 3.597 4.496 -4.453 1.00 89.06 100 LEU A O 1
ATOM 802 N N . GLU A 1 101 ? 4.654 6.088 -5.648 1.00 89.69 101 GLU A N 1
ATOM 803 C CA . GLU A 1 101 ? 3.518 7.012 -5.680 1.00 89.69 101 GLU A CA 1
ATOM 804 C C . GLU A 1 101 ? 2.384 6.463 -6.570 1.00 89.69 101 GLU A C 1
ATOM 806 O O . GLU A 1 101 ? 2.648 5.660 -7.471 1.00 89.69 101 GLU A O 1
ATOM 811 N N . PRO A 1 102 ? 1.118 6.880 -6.371 1.00 87.62 102 PRO A N 1
ATOM 812 C CA . PRO A 1 102 ? -0.029 6.305 -7.078 1.00 87.62 102 PRO A CA 1
ATOM 813 C C . PRO A 1 102 ? 0.113 6.262 -8.605 1.00 87.62 102 PRO A C 1
ATOM 815 O O . PRO A 1 102 ? -0.260 5.271 -9.230 1.00 87.62 102 PRO A O 1
ATOM 818 N N . ASP A 1 103 ? 0.681 7.294 -9.220 1.00 86.38 103 ASP A N 1
ATOM 819 C CA . ASP A 1 103 ? 0.846 7.346 -10.676 1.00 86.38 103 ASP A CA 1
ATOM 820 C C . ASP A 1 103 ? 1.923 6.357 -11.152 1.00 86.38 103 ASP A C 1
ATOM 822 O O . ASP A 1 103 ? 1.699 5.590 -12.091 1.00 86.38 103 ASP A O 1
ATOM 826 N N . GLN A 1 104 ? 3.034 6.279 -10.417 1.00 89.75 104 GLN A N 1
ATOM 827 C CA . GLN A 1 104 ? 4.127 5.339 -10.673 1.00 89.75 104 GLN A CA 1
ATOM 828 C C . GLN A 1 104 ? 3.694 3.881 -10.465 1.00 89.75 104 GLN A C 1
ATOM 830 O O . GLN A 1 104 ? 4.154 2.996 -11.180 1.00 89.75 104 GLN A O 1
ATOM 835 N N . GLN A 1 105 ? 2.781 3.600 -9.527 1.00 93.69 105 GLN A N 1
ATOM 836 C CA . GLN A 1 105 ? 2.204 2.258 -9.361 1.00 93.69 105 GLN A CA 1
ATOM 837 C C . GLN A 1 105 ? 1.483 1.794 -10.632 1.00 93.69 105 GLN A C 1
ATOM 839 O O . GLN A 1 105 ? 1.635 0.642 -11.045 1.00 93.69 105 GLN A O 1
ATOM 844 N N . ARG A 1 106 ? 0.696 2.688 -11.249 1.00 90.12 106 ARG A N 1
ATOM 845 C CA . ARG A 1 106 ? -0.063 2.405 -12.475 1.00 90.12 106 ARG A CA 1
ATOM 846 C C . ARG A 1 106 ? 0.874 2.166 -13.652 1.00 90.12 106 ARG A C 1
ATOM 848 O O . ARG A 1 106 ? 0.723 1.157 -14.338 1.00 90.12 106 ARG A O 1
ATOM 855 N N . GLU A 1 107 ? 1.870 3.028 -13.823 1.00 89.38 107 GLU A N 1
ATOM 856 C CA . GLU A 1 107 ? 2.891 2.886 -14.864 1.00 89.38 107 GLU A CA 1
ATOM 857 C C . GLU A 1 107 ? 3.701 1.588 -14.700 1.00 89.38 107 GLU A C 1
ATOM 859 O O . GLU A 1 107 ? 3.813 0.794 -15.639 1.00 89.38 107 GLU A O 1
ATOM 864 N N . ALA A 1 108 ? 4.199 1.316 -13.489 1.00 92.69 108 ALA A N 1
ATOM 865 C CA . ALA A 1 108 ? 4.956 0.105 -13.185 1.00 92.69 108 ALA A CA 1
ATOM 866 C C . ALA A 1 108 ? 4.142 -1.159 -13.480 1.00 92.69 108 ALA A C 1
ATOM 868 O O . ALA A 1 108 ? 4.662 -2.120 -14.053 1.00 92.69 108 ALA A O 1
ATOM 869 N N . TRP A 1 109 ? 2.852 -1.160 -13.127 1.00 94.06 109 TRP A N 1
ATOM 870 C CA . TRP A 1 109 ? 1.969 -2.288 -13.400 1.00 94.06 109 TRP A CA 1
ATOM 871 C C . TRP A 1 109 ? 1.682 -2.465 -14.893 1.00 94.06 109 TRP A C 1
ATOM 873 O O . TRP A 1 109 ? 1.774 -3.582 -15.400 1.00 94.06 109 TRP A O 1
ATOM 883 N N . GLN A 1 110 ? 1.405 -1.383 -15.627 1.00 91.50 110 GLN A N 1
ATOM 884 C CA . GLN A 1 110 ? 1.221 -1.434 -17.082 1.00 91.50 110 GLN A CA 1
ATOM 885 C C . GLN A 1 110 ? 2.461 -1.994 -17.783 1.00 91.50 110 GLN A C 1
ATOM 887 O O . GLN A 1 110 ? 2.350 -2.894 -18.618 1.00 91.50 110 GLN A O 1
ATOM 892 N N . LYS A 1 111 ? 3.652 -1.529 -17.391 1.00 90.50 111 LYS A N 1
ATOM 893 C CA . LYS A 1 111 ? 4.922 -2.053 -17.902 1.00 90.50 111 LYS A CA 1
ATOM 894 C C . LYS A 1 111 ? 5.098 -3.530 -17.545 1.00 90.50 111 LYS A C 1
ATOM 896 O O . LYS A 1 111 ? 5.532 -4.310 -18.395 1.00 90.50 111 LYS A O 1
ATOM 901 N N . ALA A 1 112 ? 4.717 -3.945 -16.336 1.00 92.31 112 ALA A N 1
ATOM 902 C CA . ALA A 1 112 ? 4.783 -5.342 -15.910 1.00 92.31 112 ALA A CA 1
ATOM 903 C C . ALA A 1 112 ? 3.871 -6.257 -16.726 1.00 92.31 112 ALA A C 1
ATOM 905 O O . ALA A 1 112 ? 4.308 -7.339 -17.110 1.00 92.31 112 ALA A O 1
ATOM 906 N N . VAL A 1 113 ? 2.654 -5.809 -17.039 1.00 90.19 113 VAL A N 1
ATOM 907 C CA . VAL A 1 113 ? 1.721 -6.521 -17.922 1.00 90.19 113 VAL A CA 1
ATOM 908 C C . VAL A 1 113 ? 2.273 -6.605 -19.348 1.00 90.19 113 VAL A C 1
ATOM 910 O O . VAL A 1 113 ? 2.282 -7.685 -19.930 1.00 90.19 113 VAL A O 1
ATOM 913 N N . ALA A 1 114 ? 2.785 -5.500 -19.897 1.00 89.06 114 ALA A N 1
ATOM 914 C CA . ALA A 1 114 ? 3.282 -5.445 -21.274 1.00 89.06 114 ALA A CA 1
ATOM 915 C C . ALA A 1 114 ? 4.545 -6.293 -21.514 1.00 89.06 114 ALA A C 1
ATOM 917 O O . ALA A 1 114 ? 4.761 -6.791 -22.614 1.00 89.06 114 ALA A O 1
ATOM 918 N N . THR A 1 115 ? 5.386 -6.454 -20.490 1.00 89.88 115 THR A N 1
ATOM 919 C CA . THR A 1 115 ? 6.683 -7.154 -20.583 1.00 89.88 115 THR A CA 1
ATOM 920 C C . THR A 1 115 ? 6.682 -8.514 -19.886 1.00 89.88 115 THR A C 1
ATOM 922 O O . THR A 1 115 ? 7.742 -9.099 -19.662 1.00 89.88 115 THR A O 1
ATOM 925 N N . ALA A 1 116 ? 5.501 -9.003 -19.497 1.00 87.94 116 ALA A N 1
ATOM 926 C CA . ALA A 1 116 ? 5.346 -10.219 -18.716 1.00 87.94 116 ALA A CA 1
ATOM 927 C C . ALA A 1 116 ? 5.959 -11.435 -19.440 1.00 87.94 116 ALA A C 1
ATOM 929 O O . ALA A 1 116 ? 5.532 -11.757 -20.555 1.00 87.94 116 ALA A O 1
ATOM 930 N N . PRO A 1 117 ? 6.915 -12.157 -18.824 1.00 80.31 117 PRO A N 1
ATOM 931 C CA . PRO A 1 117 ? 7.457 -13.373 -19.416 1.00 80.31 117 PRO A CA 1
ATOM 932 C C . PRO A 1 117 ? 6.337 -14.408 -19.560 1.00 80.31 117 PRO A C 1
ATOM 934 O O . PRO A 1 117 ? 5.606 -14.677 -18.607 1.00 80.31 117 PRO A O 1
ATOM 937 N N . GLU A 1 118 ? 6.167 -14.949 -20.769 1.00 80.62 118 GLU A N 1
ATOM 938 C CA . GLU A 1 118 ? 5.090 -15.898 -21.108 1.00 80.62 118 GLU A CA 1
ATOM 939 C C . GLU A 1 118 ? 3.670 -15.366 -20.816 1.00 80.62 118 GLU A C 1
ATOM 941 O O . GLU A 1 118 ? 2.748 -16.138 -20.551 1.00 80.62 118 GLU A O 1
ATOM 946 N N . GLY A 1 119 ? 3.486 -14.039 -20.800 1.00 80.12 119 GLY A N 1
ATOM 947 C CA . GLY A 1 119 ? 2.212 -13.409 -20.441 1.00 80.12 119 GLY A CA 1
ATOM 948 C C . GLY A 1 119 ? 1.854 -13.515 -18.952 1.00 80.12 119 GLY A C 1
ATOM 949 O O . GLY A 1 119 ? 0.750 -13.143 -18.559 1.00 80.12 119 GLY A O 1
ATOM 950 N N . LYS A 1 120 ? 2.769 -14.003 -18.101 1.00 85.12 120 LYS A N 1
ATOM 951 C CA . LYS A 1 120 ? 2.553 -14.164 -16.657 1.00 85.12 120 LYS A CA 1
ATOM 952 C C . LYS A 1 120 ? 3.275 -13.076 -15.874 1.00 85.12 120 LYS A C 1
ATOM 954 O O . LYS A 1 120 ? 4.500 -13.061 -15.759 1.00 85.12 120 LYS A O 1
ATOM 959 N N . VAL A 1 121 ? 2.507 -12.186 -15.253 1.00 89.62 121 VAL A N 1
ATOM 960 C CA . VAL A 1 121 ? 3.062 -11.173 -14.348 1.00 89.62 121 VAL A CA 1
ATOM 961 C C . VAL A 1 121 ? 3.496 -11.853 -13.049 1.00 89.62 121 VAL A C 1
ATOM 963 O O . VAL A 1 121 ? 2.664 -12.268 -12.249 1.00 89.62 121 VAL A O 1
ATOM 966 N N . THR A 1 122 ? 4.798 -11.997 -12.804 1.00 92.06 122 THR A N 1
ATOM 967 C CA . THR A 1 122 ? 5.314 -12.583 -11.551 1.00 92.06 122 THR A CA 1
ATOM 968 C C . THR A 1 122 ? 5.746 -11.499 -10.565 1.00 92.06 122 THR A C 1
ATOM 970 O O . THR A 1 122 ? 6.115 -10.397 -10.959 1.00 92.06 122 THR A O 1
ATOM 973 N N . ALA A 1 123 ? 5.761 -11.810 -9.265 1.00 92.62 123 ALA A N 1
ATOM 974 C CA . ALA A 1 123 ? 6.247 -10.873 -8.246 1.00 92.62 123 ALA A CA 1
ATOM 975 C C . ALA A 1 123 ? 7.709 -10.447 -8.482 1.00 92.62 123 ALA A C 1
ATOM 977 O O . ALA A 1 123 ? 8.053 -9.287 -8.283 1.00 92.62 123 ALA A O 1
ATOM 978 N N . ALA A 1 124 ? 8.562 -11.368 -8.944 1.00 93.88 124 ALA A N 1
ATOM 979 C CA . ALA A 1 124 ? 9.957 -11.069 -9.263 1.00 93.88 124 ALA A CA 1
ATOM 980 C C . ALA A 1 124 ? 10.076 -10.100 -10.451 1.00 93.88 124 ALA A C 1
ATOM 982 O O . ALA A 1 124 ? 10.891 -9.180 -10.415 1.00 93.88 124 ALA A O 1
ATOM 983 N N . HIS A 1 125 ? 9.226 -10.276 -11.467 1.00 94.12 125 HIS A N 1
ATOM 984 C CA . HIS A 1 125 ? 9.161 -9.385 -12.625 1.00 94.12 125 HIS A CA 1
ATOM 985 C C . HIS A 1 125 ? 8.724 -7.971 -12.234 1.00 94.12 125 HIS A C 1
ATOM 987 O O . HIS A 1 125 ? 9.384 -6.999 -12.591 1.00 94.12 125 HIS A O 1
ATOM 993 N N . VAL A 1 126 ? 7.673 -7.855 -11.416 1.00 94.69 126 VAL A N 1
ATOM 994 C CA . VAL A 1 126 ? 7.212 -6.556 -10.899 1.00 94.69 126 VAL A CA 1
ATOM 995 C C . VAL A 1 126 ? 8.311 -5.881 -10.077 1.00 94.69 126 VAL A C 1
ATOM 997 O O . VAL A 1 126 ? 8.611 -4.715 -10.309 1.00 94.69 126 VAL A O 1
ATOM 1000 N N . SER A 1 127 ? 8.973 -6.612 -9.173 1.00 95.50 127 SER A N 1
ATOM 1001 C CA . SER A 1 127 ? 10.104 -6.081 -8.398 1.00 95.50 127 SER A CA 1
ATOM 1002 C C . SER A 1 127 ? 11.232 -5.553 -9.280 1.00 95.50 127 SER A C 1
ATOM 1004 O O . SER A 1 127 ? 11.797 -4.507 -8.973 1.00 95.50 127 SER A O 1
ATOM 1006 N N . LYS A 1 128 ? 11.563 -6.258 -10.370 1.00 94.75 128 LYS A N 1
ATOM 1007 C CA . LYS A 1 128 ? 12.591 -5.820 -11.321 1.00 94.75 128 LYS A CA 1
ATOM 1008 C C . LYS A 1 128 ? 12.209 -4.487 -11.966 1.00 94.75 128 LYS A C 1
ATOM 1010 O O . LYS A 1 128 ? 13.024 -3.574 -11.981 1.00 94.75 128 LYS A O 1
ATOM 1015 N N . ILE A 1 129 ? 10.968 -4.356 -12.428 1.00 93.69 129 ILE A N 1
ATOM 1016 C CA . ILE A 1 129 ? 10.474 -3.128 -13.062 1.00 93.69 129 ILE A CA 1
ATOM 1017 C C . ILE A 1 129 ? 10.457 -1.956 -12.088 1.00 93.69 129 ILE A C 1
ATOM 1019 O O . ILE A 1 129 ? 10.943 -0.882 -12.429 1.00 93.69 129 ILE A O 1
ATOM 1023 N N . VAL A 1 130 ? 9.940 -2.164 -10.873 1.00 94.44 130 VAL A N 1
ATOM 1024 C CA . VAL A 1 130 ? 9.938 -1.129 -9.831 1.00 94.44 130 VAL A CA 1
ATOM 1025 C C . VAL A 1 130 ? 11.364 -0.677 -9.541 1.00 94.44 130 VAL A C 1
ATOM 1027 O O . VAL A 1 130 ? 11.624 0.521 -9.505 1.00 94.44 130 VAL A O 1
ATOM 1030 N N . LYS A 1 131 ? 12.297 -1.625 -9.396 1.00 93.38 131 LYS A N 1
ATOM 1031 C CA . LYS A 1 131 ? 13.710 -1.321 -9.174 1.00 93.38 131 LYS A CA 1
ATOM 1032 C C . LYS A 1 131 ? 14.278 -0.462 -10.307 1.00 93.38 131 LYS A C 1
ATOM 1034 O O . LYS A 1 131 ? 14.816 0.601 -10.022 1.00 93.38 131 LYS A O 1
ATOM 1039 N N . GLU A 1 132 ? 14.086 -0.867 -11.562 1.00 90.81 132 GLU A N 1
ATOM 1040 C CA . GLU A 1 132 ? 14.533 -0.105 -12.737 1.00 90.81 132 GLU A CA 1
ATOM 1041 C C . GLU A 1 132 ? 13.953 1.317 -12.765 1.00 90.81 132 GLU A C 1
ATOM 1043 O O . GLU A 1 132 ? 14.691 2.265 -13.013 1.00 90.81 132 GLU A O 1
ATOM 1048 N N . MET A 1 133 ? 12.662 1.488 -12.459 1.00 86.00 133 MET A N 1
ATOM 1049 C CA . MET A 1 133 ? 12.028 2.812 -12.388 1.00 86.00 133 MET A CA 1
ATOM 1050 C C . MET A 1 133 ? 12.628 3.673 -11.272 1.00 86.00 133 MET A C 1
ATOM 1052 O O . MET A 1 133 ? 12.924 4.844 -11.487 1.00 86.00 133 MET A O 1
ATOM 1056 N N . THR A 1 134 ? 12.873 3.094 -10.093 1.00 82.75 134 THR A N 1
ATOM 1057 C CA . THR A 1 134 ? 13.458 3.823 -8.953 1.00 82.75 134 THR A CA 1
ATOM 1058 C C . THR A 1 134 ? 14.956 4.105 -9.082 1.00 82.75 134 THR A C 1
ATOM 1060 O O . THR A 1 134 ? 15.463 4.982 -8.389 1.00 82.75 134 THR A O 1
ATOM 1063 N N . GLU A 1 135 ? 15.672 3.353 -9.922 1.00 79.69 135 GLU A N 1
ATOM 1064 C CA . GLU A 1 135 ? 17.092 3.575 -10.224 1.00 79.69 135 GLU A CA 1
ATOM 1065 C C . GLU A 1 135 ? 17.288 4.598 -11.352 1.00 79.69 135 GLU A C 1
ATOM 1067 O O . GLU A 1 135 ? 18.310 5.282 -11.379 1.00 79.69 135 GLU A O 1
ATOM 1072 N N . GLN A 1 136 ? 16.322 4.716 -12.269 1.00 59.94 136 GLN A N 1
ATOM 1073 C CA . GLN A 1 136 ? 16.361 5.661 -13.391 1.00 59.94 136 GLN A CA 1
ATOM 1074 C C . GLN A 1 136 ? 15.767 7.030 -13.040 1.00 59.94 136 GLN A C 1
ATOM 1076 O O . GLN A 1 136 ? 16.244 8.041 -13.553 1.00 59.94 136 GLN A O 1
ATOM 1081 N N . GLU A 1 137 ? 14.780 7.095 -12.144 1.00 52.84 137 GLU A N 1
ATOM 1082 C CA . GLU A 1 137 ? 14.264 8.367 -11.638 1.00 52.84 137 GLU A CA 1
ATOM 1083 C C . GLU A 1 137 ? 14.935 8.769 -10.316 1.00 52.84 137 GLU A C 1
ATOM 1085 O O . GLU A 1 137 ? 15.027 7.958 -9.387 1.00 52.84 137 GLU A O 1
ATOM 1090 N N . PRO A 1 138 ? 15.351 10.038 -10.142 1.00 51.53 138 PRO A N 1
ATOM 1091 C CA . PRO A 1 138 ? 15.675 10.533 -8.815 1.00 51.53 138 PRO A CA 1
ATOM 1092 C C . PRO A 1 138 ? 14.405 10.438 -7.956 1.00 51.53 138 PRO A C 1
ATOM 1094 O O . PRO A 1 138 ? 13.434 11.151 -8.179 1.00 51.53 138 PRO A O 1
ATOM 1097 N N . THR A 1 139 ? 14.398 9.526 -6.980 1.00 57.56 139 THR A N 1
ATOM 1098 C CA . THR A 1 139 ? 13.229 9.286 -6.112 1.00 57.56 139 THR A CA 1
ATOM 1099 C C . THR A 1 139 ? 12.663 10.584 -5.526 1.00 57.56 139 THR A C 1
ATOM 1101 O O . THR A 1 139 ? 13.424 11.503 -5.233 1.00 57.56 139 THR A O 1
ATOM 1104 N N . ALA A 1 140 ? 11.361 10.649 -5.220 1.00 51.69 140 ALA A N 1
ATOM 1105 C CA . ALA A 1 140 ? 10.765 11.787 -4.502 1.00 51.69 140 ALA A CA 1
ATOM 1106 C C . ALA A 1 140 ? 11.526 12.125 -3.199 1.00 51.69 140 ALA A C 1
ATOM 1108 O O . ALA A 1 140 ? 11.659 13.287 -2.818 1.00 51.69 140 ALA A O 1
ATOM 1109 N N . ARG A 1 141 ? 12.123 11.114 -2.550 1.00 49.69 141 ARG A N 1
ATOM 1110 C CA . ARG A 1 141 ? 13.020 11.271 -1.394 1.00 49.69 141 ARG A CA 1
ATOM 1111 C C . ARG A 1 141 ? 14.376 11.896 -1.759 1.00 49.69 141 ARG A C 1
ATOM 1113 O O . ARG A 1 141 ? 14.888 12.695 -0.979 1.00 49.69 141 ARG A O 1
ATOM 1120 N N . SER A 1 142 ? 14.945 11.559 -2.916 1.00 54.16 142 SER A N 1
ATOM 1121 C CA . SER A 1 142 ? 16.174 12.154 -3.461 1.00 54.16 142 SER A CA 1
ATOM 1122 C C . SER A 1 142 ? 15.941 13.576 -3.984 1.00 54.16 142 SER A C 1
ATOM 1124 O O . SER A 1 142 ? 16.717 14.470 -3.666 1.00 54.16 142 SER A O 1
ATOM 1126 N N . LEU A 1 143 ? 14.821 13.832 -4.665 1.00 56.06 143 LEU A N 1
ATOM 1127 C CA . LEU A 1 143 ? 14.388 15.166 -5.088 1.00 56.06 143 LEU A CA 1
ATOM 1128 C C . LEU A 1 143 ? 14.134 16.078 -3.882 1.00 56.06 143 LEU A C 1
ATOM 1130 O O . LEU A 1 143 ? 14.641 17.194 -3.842 1.00 56.06 143 LEU A O 1
ATOM 1134 N N . LYS A 1 144 ? 13.466 15.582 -2.831 1.00 54.34 144 LYS A N 1
ATOM 1135 C CA . LYS A 1 144 ? 13.291 16.321 -1.566 1.00 54.34 144 LYS A CA 1
ATOM 1136 C C . LYS A 1 144 ? 14.628 16.614 -0.870 1.00 54.34 144 LYS A C 1
ATOM 1138 O O . LYS A 1 144 ? 14.762 17.648 -0.226 1.00 54.34 144 LYS A O 1
ATOM 1143 N N . LYS A 1 145 ? 15.632 15.743 -1.031 1.00 49.88 145 LYS A N 1
ATOM 1144 C CA . LYS A 1 145 ? 17.000 15.933 -0.518 1.00 49.88 145 LYS A CA 1
ATOM 1145 C C . LYS A 1 145 ? 17.832 16.901 -1.379 1.00 49.88 145 LYS A C 1
ATOM 1147 O O . LYS A 1 145 ? 18.630 17.643 -0.818 1.00 49.88 145 LYS A O 1
ATOM 1152 N N . MET A 1 146 ? 17.629 16.935 -2.700 1.00 54.03 146 MET A N 1
ATOM 1153 C CA . MET A 1 146 ? 18.269 17.884 -3.627 1.00 54.03 146 MET A CA 1
ATOM 1154 C C . MET A 1 146 ? 17.703 19.302 -3.487 1.00 54.03 146 MET A C 1
ATOM 1156 O O . MET A 1 146 ? 18.471 20.258 -3.439 1.00 54.03 146 MET A O 1
ATOM 1160 N N . VAL A 1 147 ? 16.380 19.443 -3.351 1.00 54.94 147 VAL A N 1
ATOM 1161 C CA . VAL A 1 147 ? 15.720 20.737 -3.088 1.00 54.94 147 VAL A CA 1
ATOM 1162 C C . VAL A 1 147 ? 16.078 21.271 -1.692 1.00 54.94 147 VAL A C 1
ATOM 1164 O O . VAL A 1 147 ? 16.132 22.477 -1.492 1.00 54.94 147 VAL A O 1
ATOM 1167 N N . ALA A 1 148 ? 16.406 20.395 -0.738 1.00 53.34 148 ALA A N 1
ATOM 1168 C CA . ALA A 1 148 ? 16.883 20.760 0.598 1.00 53.34 148 ALA A CA 1
ATOM 1169 C C . ALA A 1 148 ? 18.421 20.884 0.705 1.00 53.34 148 ALA A C 1
ATOM 1171 O O . ALA A 1 148 ? 18.970 20.719 1.793 1.00 53.34 148 ALA A O 1
ATOM 1172 N N . GLY A 1 149 ? 19.142 21.136 -0.392 1.00 54.06 149 GLY A N 1
ATOM 1173 C CA . GLY A 1 149 ? 20.596 21.336 -0.367 1.00 54.06 149 GLY A CA 1
ATOM 1174 C C . GLY A 1 149 ? 21.046 22.638 0.332 1.00 54.06 149 GLY A C 1
ATOM 1175 O O . GLY A 1 149 ? 20.222 23.525 0.572 1.00 54.06 149 GLY A O 1
ATOM 1176 N N . PRO A 1 150 ? 22.356 22.796 0.626 1.00 56.94 150 PRO A N 1
ATOM 1177 C CA . PRO A 1 150 ? 22.905 23.945 1.363 1.00 56.94 150 PRO A CA 1
ATOM 1178 C C . PRO A 1 150 ? 22.488 25.336 0.838 1.00 56.94 150 PRO A C 1
ATOM 1180 O O . PRO A 1 150 ? 22.167 26.191 1.662 1.00 56.94 150 PRO A O 1
ATOM 1183 N N . PRO A 1 151 ? 22.401 25.585 -0.489 1.00 58.69 151 PRO A N 1
ATOM 1184 C CA . PRO A 1 151 ? 21.989 26.892 -1.007 1.00 58.69 151 PRO A CA 1
ATOM 1185 C C . PRO A 1 151 ? 20.520 27.228 -0.714 1.00 58.69 151 PRO A C 1
ATOM 1187 O O . PRO A 1 151 ? 20.200 28.360 -0.370 1.00 58.69 151 PRO A O 1
ATOM 1190 N N . ALA A 1 152 ? 19.618 26.246 -0.797 1.00 56.94 152 ALA A N 1
ATOM 1191 C CA . ALA A 1 152 ? 18.199 26.455 -0.506 1.00 56.94 152 ALA A CA 1
ATOM 1192 C C . ALA A 1 152 ? 17.948 26.622 1.001 1.00 56.94 152 ALA A C 1
ATOM 1194 O O . ALA A 1 152 ? 17.105 27.418 1.407 1.00 56.94 152 ALA A O 1
ATOM 1195 N N . GLN A 1 153 ? 18.724 25.925 1.841 1.00 62.66 153 GLN A N 1
ATOM 1196 C CA . GLN A 1 153 ? 18.718 26.156 3.286 1.00 62.66 153 GLN A CA 1
ATOM 1197 C C . GLN A 1 153 ? 19.194 27.572 3.627 1.00 62.66 153 GLN A C 1
ATOM 1199 O O . GLN A 1 153 ? 18.543 28.235 4.425 1.00 62.66 153 GLN A O 1
ATOM 1204 N N . ALA A 1 154 ? 20.259 28.067 2.987 1.00 65.69 154 ALA A N 1
ATOM 1205 C CA . ALA A 1 154 ? 20.746 29.433 3.192 1.00 65.69 154 ALA A CA 1
ATOM 1206 C C . ALA A 1 154 ? 19.686 30.489 2.836 1.00 65.69 154 ALA A C 1
ATOM 1208 O O . ALA A 1 154 ? 19.498 31.439 3.592 1.00 65.69 154 ALA A O 1
ATOM 1209 N N . ILE A 1 155 ? 18.930 30.284 1.750 1.00 70.62 155 ILE A N 1
ATOM 1210 C CA . ILE A 1 155 ? 17.802 31.158 1.389 1.00 70.62 155 ILE A CA 1
ATOM 1211 C C . ILE A 1 155 ? 16.690 31.082 2.445 1.00 70.62 155 ILE A C 1
ATOM 1213 O O . ILE A 1 155 ? 16.177 32.116 2.861 1.00 70.62 155 ILE A O 1
ATOM 1217 N N . ASN A 1 156 ? 16.342 29.890 2.937 1.00 68.62 156 ASN A N 1
ATOM 1218 C CA . ASN A 1 156 ? 15.329 29.739 3.989 1.00 68.62 156 ASN A CA 1
ATOM 1219 C C . ASN A 1 156 ? 15.758 30.390 5.315 1.00 68.62 156 ASN A C 1
ATOM 1221 O O . ASN A 1 156 ? 14.939 31.023 5.985 1.00 68.62 156 ASN A O 1
ATOM 1225 N N . PHE A 1 157 ? 17.035 30.272 5.688 1.00 79.50 157 PHE A N 1
ATOM 1226 C CA . PHE A 1 157 ? 17.590 30.944 6.863 1.00 79.50 157 PHE A CA 1
ATOM 1227 C C . PHE A 1 157 ? 17.594 32.464 6.688 1.00 79.50 157 PHE A C 1
ATOM 1229 O O . PHE A 1 157 ? 17.177 33.168 7.605 1.00 79.50 157 PHE A O 1
ATOM 1236 N N . ALA A 1 158 ? 17.963 32.968 5.506 1.00 78.12 158 ALA A N 1
ATOM 1237 C CA . ALA A 1 158 ? 17.896 34.392 5.189 1.00 78.12 158 ALA A CA 1
ATOM 1238 C C . ALA A 1 158 ? 16.456 34.924 5.263 1.00 78.12 158 ALA A C 1
ATOM 1240 O O . ALA A 1 158 ? 16.210 35.930 5.919 1.00 78.12 158 ALA A O 1
ATOM 1241 N N . MET A 1 159 ? 15.485 34.212 4.683 1.00 75.12 159 MET A N 1
ATOM 1242 C CA . MET A 1 159 ? 14.064 34.578 4.757 1.00 75.12 159 MET A CA 1
ATOM 1243 C C . MET A 1 159 ? 13.535 34.575 6.195 1.00 75.12 159 MET A C 1
ATOM 1245 O O . MET A 1 159 ? 12.776 35.461 6.577 1.00 75.12 159 MET A O 1
ATOM 1249 N N . THR A 1 160 ? 13.952 33.604 7.011 1.00 79.19 160 THR A N 1
ATOM 1250 C CA . THR A 1 160 ? 13.562 33.537 8.428 1.00 79.19 160 THR A CA 1
ATOM 1251 C C . THR A 1 160 ? 14.156 34.703 9.219 1.00 79.19 160 THR A C 1
ATOM 1253 O O . THR A 1 160 ? 13.443 35.340 9.992 1.00 79.19 160 THR A O 1
ATOM 1256 N N . ALA A 1 161 ? 15.434 35.026 8.992 1.00 83.00 161 ALA A N 1
ATOM 1257 C CA . ALA A 1 161 ? 16.101 36.163 9.619 1.00 83.00 161 ALA A CA 1
ATOM 1258 C C . ALA A 1 161 ? 15.445 37.498 9.226 1.00 83.00 161 ALA A C 1
ATOM 1260 O O . ALA A 1 161 ? 15.129 38.293 10.107 1.00 83.00 161 ALA A O 1
ATOM 1261 N N . ILE A 1 162 ? 15.148 37.704 7.936 1.00 84.19 162 ILE A N 1
ATOM 1262 C CA . ILE A 1 162 ? 14.413 38.880 7.440 1.00 84.19 162 ILE A CA 1
ATOM 1263 C C . ILE A 1 162 ? 13.053 38.986 8.135 1.00 84.19 162 ILE A C 1
ATOM 1265 O O . ILE A 1 162 ? 12.722 40.024 8.696 1.00 84.19 162 ILE A O 1
ATOM 1269 N N . SER A 1 163 ? 12.300 37.888 8.194 1.00 81.06 163 SER A N 1
ATOM 1270 C CA . SER A 1 163 ? 10.977 37.876 8.818 1.00 81.06 163 SER A CA 1
ATOM 1271 C C . SER A 1 163 ? 11.015 38.160 10.328 1.00 81.06 163 SER A C 1
ATOM 1273 O O . SER A 1 163 ? 10.030 38.635 10.891 1.00 81.06 163 SER A O 1
ATOM 1275 N N . HIS A 1 164 ? 12.112 37.849 11.023 1.00 85.50 164 HIS A N 1
ATOM 1276 C CA . HIS A 1 164 ? 12.294 38.234 12.426 1.00 85.50 164 HIS A CA 1
ATOM 1277 C C . HIS A 1 164 ? 12.657 39.712 12.570 1.00 85.50 164 HIS A C 1
ATOM 1279 O O . HIS A 1 164 ? 12.076 40.378 13.419 1.00 85.50 164 HIS A O 1
ATOM 1285 N N . LEU A 1 165 ? 13.543 40.234 11.719 1.00 89.31 165 LEU A N 1
ATOM 1286 C CA . LEU A 1 165 ? 13.903 41.654 11.702 1.00 89.31 165 LEU A CA 1
ATOM 1287 C C . LEU A 1 165 ? 12.689 42.549 11.411 1.00 89.31 165 LEU A C 1
ATOM 1289 O O . LEU A 1 165 ? 12.479 43.544 12.098 1.00 89.31 165 LEU A O 1
ATOM 1293 N N . GLU A 1 166 ? 11.839 42.154 10.459 1.00 85.44 166 GLU A N 1
ATOM 1294 C CA . GLU A 1 166 ? 10.590 42.856 10.120 1.00 85.44 166 GLU A CA 1
ATOM 1295 C C . GLU A 1 166 ? 9.568 42.879 11.268 1.00 85.44 166 GLU A C 1
ATOM 1297 O O . GLU A 1 166 ? 8.689 43.737 11.288 1.00 85.44 166 GLU A O 1
ATOM 1302 N N . ARG A 1 167 ? 9.660 41.936 12.216 1.00 86.69 167 ARG A N 1
ATOM 1303 C CA . ARG A 1 167 ? 8.753 41.835 13.372 1.00 86.69 167 ARG A CA 1
ATOM 1304 C C . ARG A 1 167 ? 9.206 42.625 14.591 1.00 86.69 167 ARG A C 1
ATOM 1306 O O . ARG A 1 167 ? 8.411 42.770 15.517 1.00 86.69 167 ARG A O 1
ATOM 1313 N N . ILE A 1 168 ? 10.453 43.091 14.624 1.00 87.06 168 ILE A N 1
ATOM 1314 C CA . ILE A 1 168 ? 10.899 44.006 15.677 1.00 87.06 168 ILE A CA 1
ATOM 1315 C C . ILE A 1 168 ? 10.021 45.264 15.575 1.00 87.06 168 ILE A C 1
ATOM 1317 O O . ILE A 1 168 ? 9.578 45.619 14.481 1.00 87.06 168 ILE A O 1
ATOM 1321 N N . SER A 1 169 ? 9.706 45.923 16.687 1.00 84.19 169 SER A N 1
ATOM 1322 C CA . SER A 1 169 ? 8.967 47.193 16.643 1.00 84.19 169 SER A CA 1
ATOM 1323 C C . SER A 1 169 ? 9.898 48.341 16.237 1.00 84.19 169 SER A C 1
ATOM 1325 O O . SER A 1 169 ? 11.113 48.236 16.402 1.00 84.19 169 SER A O 1
ATOM 1327 N N . ASP A 1 170 ? 9.373 49.422 15.661 1.00 84.81 170 ASP A N 1
ATOM 1328 C CA . ASP A 1 170 ? 10.201 50.566 15.231 1.00 84.81 170 ASP A CA 1
ATOM 1329 C C . ASP A 1 170 ? 10.826 51.326 16.417 1.00 84.81 170 ASP A C 1
ATOM 1331 O O . ASP A 1 170 ? 11.876 51.945 16.269 1.00 84.81 170 ASP A O 1
ATOM 1335 N N . ASP A 1 171 ? 10.210 51.248 17.596 1.00 88.12 171 ASP A N 1
ATOM 1336 C CA . ASP A 1 171 ? 10.651 51.853 18.856 1.00 88.12 171 ASP A CA 1
ATOM 1337 C C . ASP A 1 171 ? 11.491 50.910 19.737 1.00 88.12 171 ASP A C 1
ATOM 1339 O O . ASP A 1 171 ? 11.921 51.300 20.825 1.00 88.12 171 ASP A O 1
ATOM 1343 N N . ASP A 1 172 ? 11.743 49.677 19.282 1.00 87.62 172 ASP A N 1
ATOM 1344 C CA . ASP A 1 172 ? 12.564 48.719 20.018 1.00 87.62 172 ASP A CA 1
ATOM 1345 C C . ASP A 1 172 ? 14.054 49.107 19.916 1.00 87.62 172 ASP A C 1
ATOM 1347 O O . ASP A 1 172 ? 14.603 49.162 18.808 1.00 87.62 172 ASP A O 1
ATOM 1351 N N . PRO A 1 173 ? 14.749 49.341 21.046 1.00 84.81 173 PRO A N 1
ATOM 1352 C CA . PRO A 1 173 ? 16.141 49.790 21.042 1.00 84.81 173 PRO A CA 1
ATOM 1353 C C . PRO A 1 173 ? 17.115 48.763 20.444 1.00 84.81 173 PRO A C 1
ATOM 1355 O O . PRO A 1 173 ? 18.238 49.122 20.102 1.00 84.81 173 PRO A O 1
ATOM 1358 N N . THR A 1 174 ? 16.707 47.498 20.300 1.00 88.75 174 THR A N 1
ATOM 1359 C CA . THR A 1 174 ? 17.533 46.433 19.707 1.00 88.75 174 THR A CA 1
ATOM 1360 C C . THR A 1 174 ? 17.406 46.349 18.185 1.00 88.75 174 THR A C 1
ATOM 1362 O O . THR A 1 174 ? 18.175 45.633 17.540 1.00 88.75 174 THR A O 1
ATOM 1365 N N . ARG A 1 175 ? 16.467 47.097 17.583 1.00 87.69 175 ARG A N 1
ATOM 1366 C CA . ARG A 1 175 ? 16.227 47.097 16.135 1.00 87.69 175 ARG A CA 1
ATOM 1367 C C . ARG A 1 175 ? 17.472 47.527 15.369 1.00 87.69 175 ARG A C 1
ATOM 1369 O O . ARG A 1 175 ? 17.953 46.791 14.516 1.00 87.69 175 ARG A O 1
ATOM 1376 N N . GLU A 1 176 ? 18.009 48.702 15.677 1.00 87.25 176 GLU A N 1
ATOM 1377 C CA . GLU A 1 176 ? 19.148 49.269 14.945 1.00 87.25 176 GLU A CA 1
ATOM 1378 C C . GLU A 1 176 ? 20.383 48.356 15.019 1.00 87.25 176 GLU A C 1
ATOM 1380 O O . GLU A 1 176 ? 21.048 48.119 14.010 1.00 87.25 176 GLU A O 1
ATOM 1385 N N . GLU A 1 177 ? 20.621 47.746 16.184 1.00 89.44 177 GLU A N 1
ATOM 1386 C CA . GLU A 1 177 ? 21.689 46.767 16.386 1.00 89.44 177 GLU A CA 1
ATOM 1387 C C . GLU A 1 177 ? 21.482 45.510 15.522 1.00 89.44 177 GLU A C 1
ATOM 1389 O O . GLU A 1 177 ? 22.384 45.113 14.783 1.00 89.44 177 GLU A O 1
ATOM 1394 N N . ALA A 1 178 ? 20.284 44.916 15.541 1.00 87.00 178 ALA A N 1
ATOM 1395 C CA . ALA A 1 178 ? 19.982 43.694 14.796 1.00 87.00 178 ALA A CA 1
ATOM 1396 C C . ALA A 1 178 ? 20.101 43.876 13.270 1.00 87.00 178 ALA A C 1
ATOM 1398 O O . ALA A 1 178 ? 20.645 43.009 12.579 1.00 87.00 178 ALA A O 1
ATOM 1399 N N . PHE A 1 179 ? 19.640 45.013 12.737 1.00 90.00 179 PHE A N 1
ATOM 1400 C CA . PHE A 1 179 ? 19.810 45.350 11.319 1.00 90.00 179 PHE A CA 1
ATOM 1401 C C . PHE A 1 179 ? 21.283 45.636 10.981 1.00 90.00 179 PHE A C 1
ATOM 1403 O O . PHE A 1 179 ? 21.788 45.130 9.974 1.00 90.00 179 PHE A O 1
ATOM 1410 N N . GLY A 1 180 ? 21.994 46.368 11.845 1.00 90.25 180 GLY A N 1
ATOM 1411 C CA . GLY A 1 180 ? 23.414 46.680 11.671 1.00 90.25 180 GLY A CA 1
ATOM 1412 C C . GLY A 1 180 ? 24.311 45.439 11.642 1.00 90.25 180 GLY A C 1
ATOM 1413 O O . GLY A 1 180 ? 25.231 45.367 10.828 1.00 90.25 180 GLY A O 1
ATOM 1414 N N . MET A 1 181 ? 24.021 44.419 12.458 1.00 90.00 181 MET A N 1
ATOM 1415 C CA . MET A 1 181 ? 24.758 43.146 12.442 1.00 90.00 181 MET A CA 1
ATOM 1416 C C . MET A 1 181 ? 24.672 42.442 11.081 1.00 90.00 181 MET A C 1
ATOM 1418 O O . MET A 1 181 ? 25.685 41.961 10.569 1.00 90.00 181 MET A O 1
ATOM 1422 N N . VAL A 1 182 ? 23.481 42.400 10.473 1.00 88.75 182 VAL A N 1
ATOM 1423 C CA . VAL A 1 182 ? 23.280 41.769 9.158 1.00 88.75 182 VAL A CA 1
ATOM 1424 C C . VAL A 1 182 ? 23.925 42.596 8.048 1.00 88.75 182 VAL A C 1
ATOM 1426 O O . VAL A 1 182 ? 24.596 42.041 7.178 1.00 88.75 182 VAL A O 1
ATOM 1429 N N . GLU A 1 183 ? 23.769 43.920 8.084 1.00 90.00 183 GLU A N 1
ATOM 1430 C CA . GLU A 1 183 ? 24.340 44.811 7.073 1.00 90.00 183 GLU A CA 1
ATOM 1431 C C . GLU A 1 183 ? 25.877 44.784 7.078 1.00 90.00 183 GLU A C 1
ATOM 1433 O O . GLU A 1 183 ? 26.496 44.690 6.015 1.00 90.00 183 GLU A O 1
ATOM 1438 N N . ASN A 1 184 ? 26.499 44.811 8.261 1.00 91.00 184 ASN A N 1
ATOM 1439 C CA . ASN A 1 184 ? 27.954 44.744 8.402 1.00 91.00 184 ASN A CA 1
ATOM 1440 C C . ASN A 1 184 ? 28.505 43.411 7.896 1.00 91.00 184 ASN A C 1
ATOM 1442 O O . ASN A 1 184 ? 29.449 43.404 7.108 1.00 91.00 184 ASN A O 1
ATOM 1446 N N . TRP A 1 185 ? 27.870 42.293 8.258 1.00 89.25 185 TRP A N 1
ATOM 1447 C CA . TRP A 1 185 ? 28.291 40.980 7.775 1.00 89.25 185 TRP A CA 1
ATOM 1448 C C . TRP A 1 185 ? 28.246 40.895 6.241 1.00 89.25 185 TRP A C 1
ATOM 1450 O O . TRP A 1 185 ? 29.201 40.416 5.628 1.00 89.25 185 TRP A O 1
ATOM 1460 N N . ILE A 1 186 ? 27.185 41.419 5.607 1.00 88.88 186 ILE A N 1
ATOM 1461 C CA . ILE A 1 186 ? 27.059 41.463 4.140 1.00 88.88 186 ILE A CA 1
ATOM 1462 C C . ILE A 1 186 ? 28.156 42.331 3.511 1.00 88.88 186 ILE A C 1
ATOM 1464 O O . ILE A 1 186 ? 28.714 41.936 2.491 1.00 88.88 186 ILE A O 1
ATOM 1468 N N . LYS A 1 187 ? 28.473 43.496 4.092 1.00 87.94 187 LYS A N 1
ATOM 1469 C CA . LYS A 1 187 ? 29.529 44.394 3.588 1.00 87.94 187 LYS A CA 1
ATOM 1470 C C . LYS A 1 187 ? 30.926 43.781 3.683 1.00 87.94 187 LYS A C 1
ATOM 1472 O O . LYS A 1 187 ? 31.747 44.032 2.812 1.00 87.94 187 LYS A O 1
ATOM 1477 N N . GLU A 1 188 ? 31.200 43.001 4.725 1.00 87.88 188 GLU A N 1
ATOM 1478 C CA . GLU A 1 188 ? 32.501 42.348 4.926 1.00 87.88 188 GLU A CA 1
ATOM 1479 C C . GLU A 1 188 ? 32.718 41.129 4.017 1.00 87.88 188 GLU A C 1
ATOM 1481 O O . GLU A 1 188 ? 33.860 40.759 3.746 1.00 87.88 188 GLU A O 1
ATOM 1486 N N . HIS A 1 189 ? 31.638 40.496 3.550 1.00 81.56 189 HIS A N 1
ATOM 1487 C CA . HIS A 1 189 ? 31.681 39.208 2.846 1.00 81.56 189 HIS A CA 1
ATOM 1488 C C . HIS A 1 189 ? 31.173 39.277 1.393 1.00 81.56 189 HIS A C 1
ATOM 1490 O O . HIS A 1 189 ? 30.892 38.235 0.792 1.00 81.56 189 HIS A O 1
ATOM 1496 N N . ARG A 1 190 ? 31.056 40.481 0.820 1.00 62.44 190 ARG A N 1
ATOM 1497 C CA . ARG A 1 190 ? 30.643 40.735 -0.569 1.00 62.44 190 ARG A CA 1
ATOM 1498 C C . ARG A 1 190 ? 31.662 41.603 -1.294 1.00 62.44 190 ARG A C 1
ATOM 1500 O O . ARG A 1 190 ? 31.877 41.329 -2.495 1.00 62.44 190 ARG A O 1
#

pLDDT: mean 78.23, std 15.32, range [40.16, 95.5]

Radius of gyration: 28.07 Å; chains: 1; bounding box: 53×99×43 Å

Foldseek 3Di:
DVVVVVVVVVVVVVVVVVCQVCLCVLLVLLVVLVCCQVVVVCCPVVNDPDSQVSCCVPPVDGPVSSVLSVLLNVLQVLQCVQDDPDTRRHSLLSVLLSVDDSVVSNVLSVVQCVPPDVSDRDSVSSNVSSVVVPVPDCDPVNVVVVCVDPVNVVVVVVVVLVVVLVPQDPPHPCNVVSVCVVVVVVVVVD

Sequence (190 aa):
MENAITKNTVELEQLETVIKQNIGAFYEVGRALMKIRDKGLYRDVLGYETFEAYCKARWDFNSSRARQFISASEVVDNVKSVTIGNAPTNERQVRPLMALEPDQQREAWQKAVATAPEGKVTAAHVSKIVKEMTEQEPTARSLKKMVAGPPAQAINFAMTAISHLERISDDDPTREEAFGMVENWIKEHR